Protein AF-A0A6P6Y728-F1 (afdb_monomer_lite)

Secondary structure (DSSP, 8-state):
-------SSSHHHHHHHHHHHHHHHHHHHHHHHHHHHHHHHHHHHHHSS-------EEEEEEEEE-PPTTEEEEEEEE-GGGTTT-TT--SSEEEEEEEE---TT--------------SS---EEEEEE--TT-S-SSEEEEEE-S---S-EEEEEEEEETT---SSS---SS-EEEEEEES----SSPPEEEEEE-TTS-EEEEEEEEEEPTTEESTTS-EE---EEETTEEEEE-TTT--EEEPTTEESTTS-EE-PPTT--TTTEE-SSTT--EEPPP----------------------------

Organism: Dermatophagoides pteronyssinus (NCBI:txid6956)

Radius of gyration: 38.01 Å; chains: 1; bounding box: 79×119×98 Å

Foldseek 3Di:
DDDDDDDPDPPPVVVVVVVVCVVVVVVVVVVVVVVVVVVVVVVCVVVVPCPPLWFKWKKKKFWPDQDDAQKKKKKAKFFQVCVPPDVPDRQQEIEIETHHDDDPPDDDDDPDDDDDDDDDDYGYDYDYFYDDPDDPPGRMDIRMGGFFAPQWIKMKMWMDGNPDPDPDDDDDDQTDMDMDIDNGAFADDDWDKDWDQGPVRTIIIMIIHMHTPPQFAERRRRAGADADDDQQAAFDADRHHRQTHADPQFDDRRSNAGDEAPPADPVQWGDPGGPHTDGDDPPPPPPPPPPPDDDDDDDPPPPPPPPPDD

pLDDT: mean 71.85, std 23.39, range [26.62, 98.19]

Structure (mmCIF, N/CA/C/O backbone):
data_AF-A0A6P6Y728-F1
#
_entry.id   AF-A0A6P6Y728-F1
#
loop_
_atom_site.group_PDB
_atom_site.id
_atom_site.type_symbol
_atom_site.label_atom_id
_atom_site.label_alt_id
_atom_site.label_comp_id
_atom_site.label_asym_id
_atom_site.label_entity_id
_atom_site.label_seq_id
_atom_site.pdbx_PDB_ins_code
_atom_site.Cartn_x
_atom_site.Cartn_y
_atom_site.Cartn_z
_atom_site.occupancy
_atom_site.B_iso_or_equiv
_atom_site.auth_seq_id
_atom_site.auth_comp_id
_atom_site.auth_asym_id
_atom_site.auth_atom_id
_atom_site.pdbx_PDB_model_num
ATOM 1 N N . MET A 1 1 ? -32.496 -102.882 21.004 1.00 33.44 1 MET A N 1
ATOM 2 C CA . MET A 1 1 ? -31.621 -102.224 20.008 1.00 33.44 1 MET A CA 1
ATOM 3 C C . MET A 1 1 ? -32.218 -100.861 19.700 1.00 33.44 1 MET A C 1
ATOM 5 O O . MET A 1 1 ? -33.288 -100.813 19.114 1.00 33.44 1 MET A O 1
ATOM 9 N N . ALA A 1 2 ? -31.593 -99.786 20.176 1.00 28.77 2 ALA A N 1
ATOM 10 C CA . ALA A 1 2 ? -31.966 -98.403 19.869 1.00 28.77 2 ALA A CA 1
ATOM 11 C C . ALA A 1 2 ? -30.862 -97.782 18.988 1.00 28.77 2 ALA A C 1
ATOM 13 O O . ALA A 1 2 ? -29.695 -98.128 19.196 1.00 28.77 2 ALA A O 1
ATOM 14 N N . PRO A 1 3 ? -31.194 -96.929 18.000 1.00 38.19 3 PRO A N 1
ATOM 15 C CA . PRO A 1 3 ? -30.216 -96.361 17.084 1.00 38.19 3 PRO A CA 1
ATOM 16 C C . PRO A 1 3 ? -29.561 -95.075 17.620 1.00 38.19 3 PRO A C 1
ATOM 18 O O . PRO A 1 3 ? -30.072 -94.394 18.503 1.00 38.19 3 PRO A O 1
ATOM 21 N N . ASN A 1 4 ? -28.400 -94.801 17.025 1.00 36.19 4 ASN A N 1
ATOM 22 C CA . ASN A 1 4 ? -27.506 -93.648 17.134 1.00 36.19 4 ASN A CA 1
ATOM 23 C C . ASN A 1 4 ? -28.156 -92.255 17.241 1.00 36.19 4 ASN A C 1
ATOM 25 O O . ASN A 1 4 ? -29.036 -91.928 16.452 1.00 36.19 4 ASN A O 1
ATOM 29 N N . CYS A 1 5 ? -27.521 -91.384 18.038 1.00 30.14 5 CYS A N 1
ATOM 30 C CA . CYS A 1 5 ? -27.403 -89.944 17.775 1.00 30.14 5 CYS A CA 1
ATOM 31 C C . CYS A 1 5 ? -25.995 -89.450 18.175 1.00 30.14 5 CYS A C 1
ATOM 33 O O . CYS A 1 5 ? -25.698 -89.226 19.345 1.00 30.14 5 CYS A O 1
ATOM 35 N N . GLN A 1 6 ? -25.115 -89.296 17.181 1.00 44.69 6 GLN A N 1
ATOM 36 C CA . GLN A 1 6 ? -23.860 -88.537 17.244 1.00 44.69 6 GLN A CA 1
ATOM 37 C C . GLN A 1 6 ? -24.149 -87.127 16.718 1.00 44.69 6 GLN A C 1
ATOM 39 O O . GLN A 1 6 ? -24.172 -86.942 15.505 1.00 44.69 6 GLN A O 1
ATOM 44 N N . LEU A 1 7 ? -24.405 -86.143 17.590 1.00 44.28 7 LEU A N 1
ATOM 45 C CA . LEU A 1 7 ? -24.523 -84.741 17.155 1.00 44.28 7 LEU A CA 1
ATOM 46 C C . LEU A 1 7 ? -24.425 -83.728 18.310 1.00 44.28 7 LEU A C 1
ATOM 48 O O . LEU A 1 7 ? -25.275 -82.862 18.445 1.00 44.28 7 LEU A O 1
ATOM 52 N N . GLU A 1 8 ? -23.399 -83.804 19.170 1.00 43.38 8 GLU A N 1
ATOM 53 C CA . GLU A 1 8 ? -23.302 -82.829 20.279 1.00 43.38 8 GLU A CA 1
ATOM 54 C C . GLU A 1 8 ? -21.886 -82.544 20.811 1.00 43.38 8 GLU A C 1
ATOM 56 O O . GLU A 1 8 ? -21.677 -82.346 22.004 1.00 43.38 8 GLU A O 1
ATOM 61 N N . ARG A 1 9 ? -20.862 -82.512 19.943 1.00 42.31 9 ARG A N 1
ATOM 62 C CA . ARG A 1 9 ? -19.521 -82.014 20.345 1.00 42.31 9 ARG A CA 1
ATOM 63 C C . ARG A 1 9 ? -18.895 -80.966 19.427 1.00 42.31 9 ARG A C 1
ATOM 65 O O . ARG A 1 9 ? -17.930 -80.325 19.828 1.00 42.31 9 ARG A O 1
ATOM 72 N N . THR A 1 10 ? -19.459 -80.706 18.251 1.00 42.12 10 THR A N 1
ATOM 73 C CA . THR A 1 10 ? -18.972 -79.666 17.325 1.00 42.12 10 THR A CA 1
ATOM 74 C C . THR A 1 10 ? -19.532 -78.267 17.616 1.00 42.12 10 THR A C 1
ATOM 76 O O . THR A 1 10 ? -18.866 -77.279 17.316 1.00 42.12 10 THR A O 1
ATOM 79 N N . PHE A 1 11 ? -20.689 -78.148 18.279 1.00 42.50 11 PHE A N 1
ATOM 80 C CA . PHE A 1 11 ? -21.350 -76.853 18.510 1.00 42.50 11 PHE A CA 1
ATOM 81 C C . PHE A 1 11 ? -20.773 -76.021 19.672 1.00 42.50 11 PHE A C 1
ATOM 83 O O . PHE A 1 11 ? -20.806 -74.792 19.615 1.00 42.50 11 PHE A O 1
ATOM 90 N N . LEU A 1 12 ? -20.188 -76.645 20.705 1.00 44.84 12 LEU A N 1
ATOM 91 C CA . LEU A 1 12 ? -19.689 -75.914 21.885 1.00 44.84 12 LEU A CA 1
ATOM 92 C C . LEU A 1 12 ? -18.336 -75.208 21.667 1.00 44.84 12 LEU A C 1
ATOM 94 O O . LEU A 1 12 ? -18.062 -74.196 22.310 1.00 44.84 12 LEU A O 1
ATOM 98 N N . ASN A 1 13 ? -17.489 -75.717 20.766 1.00 43.28 13 ASN A N 1
ATOM 99 C CA . ASN A 1 13 ? -16.219 -75.062 20.424 1.00 43.28 13 ASN A CA 1
ATOM 100 C C . ASN A 1 13 ? -16.407 -73.943 19.392 1.00 43.28 13 ASN A C 1
ATOM 102 O O . ASN A 1 13 ? -15.693 -72.944 19.449 1.00 43.28 13 ASN A O 1
ATOM 106 N N . GLN A 1 14 ? -17.394 -74.059 18.495 1.00 50.38 14 GLN A N 1
ATOM 107 C CA . GLN A 1 14 ? -17.718 -72.992 17.546 1.00 50.38 14 GLN A CA 1
ATOM 108 C C . GLN A 1 14 ? -18.335 -71.769 18.243 1.00 50.38 14 GLN A C 1
ATOM 110 O O . GLN A 1 14 ? -17.950 -70.648 17.923 1.00 50.38 14 GLN A O 1
ATOM 115 N N . SER A 1 15 ? -19.205 -71.945 19.246 1.00 51.88 15 SER A N 1
ATOM 116 C CA . SER A 1 15 ? -19.819 -70.812 19.963 1.00 51.88 15 SER A CA 1
ATOM 117 C C . SER A 1 15 ? -18.808 -69.968 20.756 1.00 51.88 15 SER A C 1
ATOM 119 O O . SER A 1 15 ? -18.871 -68.738 20.708 1.00 51.88 15 SER A O 1
ATOM 121 N N . LYS A 1 16 ? -17.824 -70.603 21.412 1.00 51.00 16 LYS A N 1
ATOM 122 C CA . LYS A 1 16 ? -16.737 -69.908 22.131 1.00 51.00 16 LYS A CA 1
ATOM 123 C C . LYS A 1 16 ? -15.764 -69.188 21.191 1.00 51.00 16 LYS A C 1
ATOM 125 O O . LYS A 1 16 ? -15.336 -68.077 21.505 1.00 51.00 16 LYS A O 1
ATOM 130 N N . LEU A 1 17 ? -15.449 -69.775 20.031 1.00 52.62 17 LEU A N 1
ATOM 131 C CA . LEU A 1 17 ? -14.607 -69.125 19.021 1.00 52.62 17 LEU A CA 1
ATOM 132 C C . LEU A 1 17 ? -15.326 -67.916 18.397 1.00 52.62 17 LEU A C 1
ATOM 134 O O . LEU A 1 17 ? -14.730 -66.851 18.261 1.00 52.62 17 LEU A O 1
ATOM 138 N N . ILE A 1 18 ? -16.623 -68.045 18.091 1.00 53.69 18 ILE A N 1
ATOM 139 C CA . ILE A 1 18 ? -17.444 -66.964 17.525 1.00 53.69 18 ILE A CA 1
ATOM 140 C C . ILE A 1 18 ? -17.593 -65.806 18.522 1.00 53.69 18 ILE A C 1
ATOM 142 O O . ILE A 1 18 ? -17.434 -64.658 18.117 1.00 53.69 18 ILE A O 1
ATOM 146 N N . GLN A 1 19 ? -17.816 -66.072 19.817 1.00 55.19 19 GLN A N 1
ATOM 147 C CA . GLN A 1 19 ? -17.880 -65.021 20.848 1.00 55.19 19 GLN A CA 1
ATOM 148 C C . GLN A 1 19 ? -16.539 -64.295 21.043 1.00 55.19 19 GLN A C 1
ATOM 150 O O . GLN A 1 19 ? -16.528 -63.070 21.162 1.00 55.19 19 GLN A O 1
ATOM 155 N N . SER A 1 20 ? -15.411 -65.015 21.022 1.00 51.81 20 SER A N 1
ATOM 156 C CA . SER A 1 20 ? -14.069 -64.419 21.112 1.00 51.81 20 SER A CA 1
ATOM 157 C C . SER A 1 20 ? -13.743 -63.548 19.892 1.00 51.81 20 SER A C 1
ATOM 159 O O . SER A 1 20 ? -13.297 -62.410 20.052 1.00 51.81 20 SER A O 1
ATOM 161 N N . VAL A 1 21 ? -14.060 -64.024 18.682 1.00 55.59 21 VAL A N 1
ATOM 162 C CA . VAL A 1 21 ? -13.893 -63.259 17.436 1.00 55.59 21 VAL A CA 1
ATOM 163 C C . VAL A 1 21 ? -14.818 -62.040 17.414 1.00 55.59 21 VAL A C 1
ATOM 165 O O . VAL A 1 21 ? -14.363 -60.956 17.066 1.00 55.59 21 VAL A O 1
ATOM 168 N N . HIS A 1 22 ? -16.077 -62.156 17.856 1.00 53.09 22 HIS A N 1
ATOM 169 C CA . HIS A 1 22 ? -16.983 -61.005 17.961 1.00 53.09 22 HIS A CA 1
ATOM 170 C C . HIS A 1 22 ? -16.489 -59.962 18.969 1.00 53.09 22 HIS A C 1
ATOM 172 O O . HIS A 1 22 ? -16.582 -58.767 18.694 1.00 53.09 22 HIS A O 1
ATOM 178 N N . HIS A 1 23 ? -15.929 -60.383 20.108 1.00 51.16 23 HIS A N 1
ATOM 179 C CA . HIS A 1 23 ? -15.397 -59.460 21.113 1.00 51.16 23 HIS A CA 1
ATOM 180 C C . HIS A 1 23 ? -14.129 -58.748 20.615 1.00 51.16 23 HIS A C 1
ATOM 182 O O . HIS A 1 23 ? -14.029 -57.528 20.731 1.00 51.16 23 HIS A O 1
ATOM 188 N N . HIS A 1 24 ? -13.210 -59.469 19.963 1.00 52.84 24 HIS A N 1
ATOM 189 C CA . HIS A 1 24 ? -11.989 -58.892 19.389 1.00 52.84 24 HIS A CA 1
ATOM 190 C C . HIS A 1 24 ? -12.283 -57.975 18.186 1.00 52.84 24 HIS A C 1
ATOM 192 O O . HIS A 1 24 ? -11.648 -56.931 18.029 1.00 52.84 24 HIS A O 1
ATOM 198 N N . HIS A 1 25 ? -13.287 -58.318 17.370 1.00 54.94 25 HIS A N 1
ATOM 199 C CA . HIS A 1 25 ? -13.731 -57.512 16.230 1.00 54.94 25 HIS A CA 1
ATOM 200 C C . HIS A 1 25 ? -14.488 -56.249 16.678 1.00 54.94 25 HIS A C 1
ATOM 202 O O . HIS A 1 25 ? -14.310 -55.196 16.068 1.00 54.94 25 HIS A O 1
ATOM 208 N N . ASN A 1 26 ? -15.275 -56.308 17.764 1.00 54.22 26 ASN A N 1
ATOM 209 C CA . ASN A 1 26 ? -15.901 -55.119 18.363 1.00 54.22 26 ASN A CA 1
ATOM 210 C C . ASN A 1 26 ? -14.875 -54.196 19.028 1.00 54.22 26 ASN A C 1
ATOM 212 O O . ASN A 1 26 ? -14.965 -52.983 18.854 1.00 54.22 26 ASN A O 1
ATOM 216 N N . GLN A 1 27 ? -13.881 -54.754 19.725 1.00 53.09 27 GLN A N 1
ATOM 217 C CA . GLN A 1 27 ? -12.777 -53.984 20.303 1.00 53.09 27 GLN A CA 1
ATOM 218 C C . GLN A 1 27 ? -11.994 -53.257 19.195 1.00 53.09 27 GLN A C 1
ATOM 220 O O . GLN A 1 27 ? -11.901 -52.033 19.226 1.00 53.09 27 GLN A O 1
ATOM 225 N N . HIS A 1 28 ? -11.536 -53.951 18.143 1.00 55.94 28 HIS A N 1
ATOM 226 C CA . HIS A 1 28 ? -10.832 -53.318 17.011 1.00 55.94 28 HIS A CA 1
ATOM 227 C C . HIS A 1 28 ? -11.660 -52.235 16.299 1.00 55.94 28 HIS A C 1
ATOM 229 O O . HIS A 1 28 ? -11.114 -51.202 15.905 1.00 55.94 28 HIS A O 1
ATOM 235 N N . ARG A 1 29 ? -12.978 -52.442 16.154 1.00 57.81 29 ARG A N 1
ATOM 236 C CA . ARG A 1 29 ? -13.886 -51.424 15.605 1.00 57.81 29 ARG A CA 1
ATOM 237 C C . ARG A 1 29 ? -13.925 -50.187 16.498 1.00 57.81 29 ARG A C 1
ATOM 239 O O . ARG A 1 29 ? -13.809 -49.084 15.981 1.00 57.81 29 ARG A O 1
ATOM 246 N N . GLN A 1 30 ? -14.044 -50.355 17.815 1.00 61.06 30 GLN A N 1
ATOM 247 C CA . GLN A 1 30 ? -14.079 -49.241 18.767 1.00 61.06 30 GLN A CA 1
ATOM 248 C C . GLN A 1 30 ? -12.774 -48.434 18.782 1.00 61.06 30 GLN A C 1
ATOM 250 O O . GLN A 1 30 ? -12.831 -47.207 18.707 1.00 61.06 30 GLN A O 1
ATOM 255 N N . TRP A 1 31 ? -11.609 -49.091 18.777 1.00 57.41 31 TRP A N 1
ATOM 256 C CA . TRP A 1 31 ? -10.313 -48.402 18.674 1.00 57.41 31 TRP A CA 1
ATOM 257 C C . TRP A 1 31 ? -10.165 -47.654 17.342 1.00 57.41 31 TRP A C 1
ATOM 259 O O 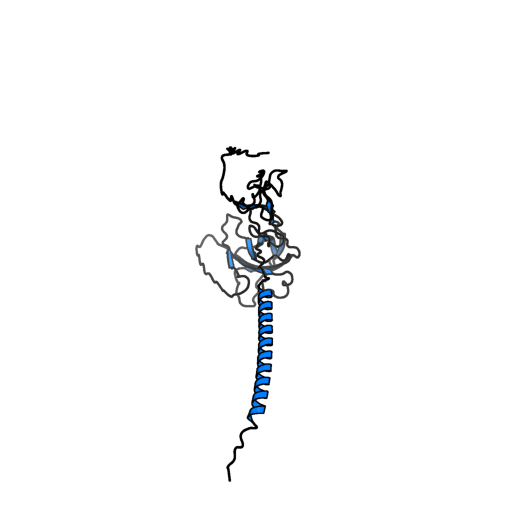. TRP A 1 31 ? -9.719 -46.510 17.328 1.00 57.41 31 TRP A O 1
ATOM 269 N N . SER A 1 32 ? -10.628 -48.243 16.234 1.00 71.38 32 SER A N 1
ATOM 270 C CA . SER A 1 32 ? -10.636 -47.585 14.921 1.00 71.38 32 SER A CA 1
ATOM 271 C C . SER A 1 32 ? -11.553 -46.356 14.881 1.00 71.38 32 SER A C 1
ATOM 273 O O . SER A 1 32 ? -11.144 -45.316 14.366 1.00 71.38 32 SER A O 1
ATOM 275 N N . PHE A 1 33 ? -12.750 -46.422 15.475 1.00 76.44 33 PHE A N 1
ATOM 276 C CA . PHE A 1 33 ? -13.655 -45.272 15.570 1.00 76.44 33 PHE A CA 1
ATOM 277 C C . PHE A 1 33 ? -13.062 -44.138 16.412 1.00 76.44 33 PHE A C 1
ATOM 279 O O . PHE A 1 33 ? -13.143 -42.982 16.003 1.00 76.44 33 PHE A O 1
ATOM 286 N N . LEU A 1 34 ? -12.420 -44.447 17.542 1.00 79.62 34 LEU A N 1
ATOM 287 C CA . LEU A 1 34 ? -11.762 -43.438 18.378 1.00 79.62 34 LEU A CA 1
ATOM 288 C C . LEU A 1 34 ? -10.563 -42.794 17.670 1.00 79.62 34 LEU A C 1
ATOM 290 O O . LEU A 1 34 ? -10.389 -41.580 17.758 1.00 79.62 34 LEU A O 1
ATOM 294 N N . SER A 1 35 ? -9.778 -43.563 16.907 1.00 81.38 35 SER A N 1
ATOM 295 C CA . SER A 1 35 ? -8.696 -43.014 16.080 1.00 81.38 35 SER A CA 1
ATOM 296 C C . SER A 1 35 ? -9.217 -42.122 14.953 1.00 81.38 35 SER A C 1
ATOM 298 O O . SER A 1 35 ? -8.651 -41.059 14.717 1.00 81.38 35 SER A O 1
ATOM 300 N N . ILE A 1 36 ? -10.314 -42.501 14.290 1.00 86.06 36 ILE A N 1
ATOM 301 C CA . ILE A 1 36 ? -10.947 -41.674 13.251 1.00 86.06 36 ILE A CA 1
ATOM 302 C C . ILE A 1 36 ? -11.506 -40.386 13.862 1.00 86.06 36 ILE A C 1
ATOM 304 O O . ILE A 1 36 ? -11.291 -39.317 13.305 1.00 86.06 36 ILE A O 1
ATOM 308 N N . ILE A 1 37 ? -12.158 -40.458 15.025 1.00 86.44 37 ILE A N 1
ATOM 309 C CA . ILE A 1 37 ? -12.666 -39.277 15.737 1.00 86.44 37 ILE A CA 1
ATOM 310 C C . ILE A 1 37 ? -11.512 -38.364 16.165 1.00 86.44 37 ILE A C 1
ATOM 312 O O . ILE A 1 37 ? -11.610 -37.158 15.977 1.00 86.44 37 ILE A O 1
ATOM 316 N N . MET A 1 38 ? -10.397 -38.910 16.659 1.00 84.56 38 MET A N 1
ATOM 317 C CA . MET A 1 38 ? -9.207 -38.116 16.987 1.00 84.56 38 MET A CA 1
ATOM 318 C C . MET A 1 38 ? -8.585 -37.468 15.749 1.00 84.56 38 MET A C 1
ATOM 320 O O . MET A 1 38 ? -8.237 -36.296 15.807 1.00 84.56 38 MET A O 1
ATOM 324 N N . ILE A 1 39 ? -8.495 -38.173 14.617 1.00 84.94 39 ILE A N 1
ATOM 325 C CA . ILE A 1 39 ? -8.023 -37.588 13.351 1.00 84.94 39 ILE A CA 1
ATOM 326 C C . ILE A 1 39 ? -8.984 -36.493 12.885 1.00 84.94 39 ILE A C 1
ATOM 328 O O . ILE A 1 39 ? -8.527 -35.421 12.508 1.00 84.94 39 ILE A O 1
ATOM 332 N N . ILE A 1 40 ? -10.298 -36.712 12.971 1.00 83.19 40 ILE A N 1
ATOM 333 C CA . ILE A 1 40 ? -11.309 -35.712 12.616 1.00 83.19 40 ILE A CA 1
ATOM 334 C C . ILE A 1 40 ? -11.179 -34.487 13.524 1.00 83.19 40 ILE A C 1
ATOM 336 O O . ILE A 1 40 ? -11.093 -33.378 13.012 1.00 83.19 40 ILE A O 1
ATOM 340 N N . ILE A 1 41 ? -11.062 -34.658 14.842 1.00 82.12 41 ILE A N 1
ATOM 341 C CA . ILE A 1 41 ? -10.852 -33.555 15.790 1.00 82.12 41 ILE A CA 1
ATOM 342 C C . ILE A 1 41 ? -9.543 -32.827 15.482 1.00 82.12 41 ILE A C 1
ATOM 344 O O . ILE A 1 41 ? -9.557 -31.606 15.391 1.00 82.12 41 ILE A O 1
ATOM 348 N N . ILE A 1 42 ? -8.443 -33.543 15.233 1.00 79.19 42 ILE A N 1
ATOM 349 C CA . ILE A 1 42 ? -7.160 -32.939 14.852 1.00 79.19 42 ILE A CA 1
ATOM 350 C C . ILE A 1 42 ? -7.323 -32.142 13.554 1.00 79.19 42 ILE A C 1
ATOM 352 O O . ILE A 1 42 ? -6.955 -30.974 13.531 1.00 79.19 42 ILE A O 1
ATOM 356 N N . THR A 1 43 ? -7.957 -32.698 12.516 1.00 76.44 43 THR A N 1
ATOM 357 C CA . THR A 1 43 ? -8.207 -31.988 11.248 1.00 76.44 43 THR A CA 1
ATOM 358 C C . THR A 1 43 ? -9.147 -30.795 11.405 1.00 76.44 43 THR A C 1
ATOM 360 O O . THR A 1 43 ? -8.936 -29.767 10.769 1.00 76.44 43 THR A O 1
ATOM 363 N N . ILE A 1 44 ? -10.152 -30.876 12.280 1.00 74.06 44 ILE A N 1
ATOM 364 C CA . ILE A 1 44 ? -11.054 -29.763 12.590 1.00 74.06 44 ILE A CA 1
ATOM 365 C C . ILE A 1 44 ? -10.286 -28.680 13.353 1.00 74.06 44 ILE A C 1
ATOM 367 O O . ILE A 1 44 ? -10.396 -27.508 13.011 1.00 74.06 44 ILE A O 1
ATOM 371 N N . THR A 1 45 ? -9.446 -29.037 14.329 1.00 65.81 45 THR A N 1
ATOM 372 C CA . THR A 1 45 ? -8.616 -28.070 15.071 1.00 65.81 45 THR A CA 1
ATOM 373 C C . THR A 1 45 ? -7.507 -27.449 14.218 1.00 65.81 45 THR A C 1
ATOM 375 O O . THR A 1 45 ? -7.207 -26.276 14.397 1.00 65.81 45 THR A O 1
ATOM 378 N N . THR A 1 46 ? -6.936 -28.167 13.243 1.00 62.00 46 THR A N 1
ATOM 379 C CA . THR A 1 46 ? -5.947 -27.591 12.314 1.00 62.00 46 THR A CA 1
ATOM 380 C C . THR A 1 46 ? -6.591 -26.732 11.226 1.00 62.00 46 THR A C 1
ATOM 382 O O . THR A 1 46 ? -5.965 -25.782 10.765 1.00 62.00 46 THR A O 1
ATOM 385 N N . THR A 1 47 ? -7.842 -27.004 10.837 1.00 60.06 47 THR A N 1
ATOM 386 C CA . THR A 1 47 ? -8.585 -26.170 9.869 1.00 60.06 47 THR A CA 1
ATOM 387 C C . THR A 1 47 ? -9.264 -24.952 10.502 1.00 60.06 47 THR A C 1
ATOM 389 O O . THR A 1 47 ? -9.490 -23.964 9.810 1.00 60.06 47 THR A O 1
ATOM 392 N N . SER A 1 48 ? -9.547 -24.972 11.809 1.00 55.97 48 SER A N 1
ATOM 393 C CA . SER A 1 48 ? -10.241 -23.883 12.525 1.00 55.97 48 SER A CA 1
ATOM 394 C C . SER A 1 48 ? -9.332 -22.795 13.115 1.00 55.97 48 SER A C 1
ATOM 396 O O . SER A 1 48 ? -9.842 -21.845 13.704 1.00 55.97 48 SER A O 1
ATOM 398 N N . VAL A 1 49 ? -8.007 -22.870 12.928 1.00 55.00 49 VAL A N 1
ATOM 399 C CA . VAL A 1 49 ? -7.046 -21.867 13.445 1.00 55.00 49 VAL A CA 1
ATOM 400 C C . VAL A 1 49 ? -6.218 -21.235 12.321 1.00 55.00 49 VAL A C 1
ATOM 402 O O . VAL A 1 49 ? -5.029 -20.967 12.458 1.00 55.00 49 VAL A O 1
ATOM 405 N N . ILE A 1 50 ? -6.847 -20.958 11.181 1.00 56.28 50 ILE A N 1
ATOM 406 C CA . ILE A 1 50 ? -6.274 -20.053 10.181 1.00 56.28 50 ILE A CA 1
ATOM 407 C C . ILE A 1 50 ? -7.322 -18.986 9.888 1.00 56.28 50 ILE A C 1
ATOM 409 O O . ILE A 1 50 ? -8.006 -19.028 8.870 1.00 56.28 50 ILE A O 1
ATOM 413 N N . ASN A 1 51 ? -7.481 -18.026 10.805 1.00 56.25 51 ASN A N 1
ATOM 414 C CA . ASN A 1 51 ? -8.121 -16.770 10.428 1.00 56.25 51 ASN A CA 1
ATOM 415 C C . ASN A 1 51 ? -7.272 -16.182 9.292 1.00 56.25 51 ASN A C 1
ATOM 417 O O . ASN A 1 51 ? -6.081 -15.938 9.516 1.00 56.25 51 ASN A O 1
ATOM 421 N N . PRO A 1 52 ? -7.818 -16.001 8.077 1.00 63.91 52 PRO A N 1
ATOM 422 C CA . PRO A 1 52 ? -7.058 -15.406 6.993 1.00 63.91 52 PRO A CA 1
ATOM 423 C C . PRO A 1 52 ? -6.637 -14.007 7.440 1.00 63.91 52 PRO A C 1
ATOM 425 O O . PRO A 1 52 ? -7.473 -13.157 7.740 1.00 63.91 52 PRO A O 1
ATOM 428 N N . VAL A 1 53 ? -5.329 -13.773 7.541 1.00 68.25 53 VAL A N 1
ATOM 429 C CA . VAL A 1 53 ? -4.820 -12.424 7.778 1.00 68.25 53 VAL A CA 1
ATOM 430 C C . VAL A 1 53 ? -5.092 -11.636 6.504 1.00 68.25 53 VAL A C 1
ATOM 432 O O . VAL A 1 53 ? -4.469 -11.873 5.471 1.00 68.25 53 VAL A O 1
ATOM 435 N N . HIS A 1 54 ? -6.067 -10.735 6.570 1.00 87.88 54 HIS A N 1
ATOM 436 C CA . HIS A 1 54 ? -6.395 -9.841 5.472 1.00 87.88 54 HIS A CA 1
ATOM 437 C C . HIS A 1 54 ? -5.385 -8.693 5.455 1.00 87.88 54 HIS A C 1
ATOM 439 O O . HIS A 1 54 ? -5.339 -7.893 6.383 1.00 87.88 54 HIS A O 1
ATOM 445 N N . ALA A 1 55 ? -4.596 -8.609 4.392 1.00 94.38 55 ALA A N 1
ATOM 446 C CA . ALA A 1 55 ? -3.677 -7.510 4.120 1.00 94.38 55 ALA A CA 1
ATOM 447 C C . ALA A 1 55 ? -3.874 -7.059 2.673 1.00 94.38 55 ALA A C 1
ATOM 449 O O . ALA A 1 55 ? -4.254 -7.878 1.833 1.00 94.38 55 ALA A O 1
ATOM 450 N N . SER A 1 56 ? -3.650 -5.779 2.384 1.00 94.81 56 SER A N 1
ATOM 451 C CA . SER A 1 56 ? -3.880 -5.242 1.040 1.00 94.81 56 SER A CA 1
ATOM 452 C C . SER A 1 56 ? -2.990 -4.042 0.746 1.00 94.81 56 SER A C 1
ATOM 454 O O . SER A 1 56 ? -2.824 -3.143 1.576 1.00 94.81 56 SER A O 1
ATOM 456 N N . GLY A 1 57 ? -2.429 -4.015 -0.456 1.00 95.12 57 GLY A N 1
ATOM 457 C CA . GLY A 1 57 ? -1.611 -2.914 -0.936 1.00 95.12 57 GLY A CA 1
ATOM 458 C C . GLY A 1 57 ? -1.135 -3.130 -2.359 1.00 95.12 57 GLY A C 1
ATOM 459 O O . GLY A 1 57 ? -1.581 -4.032 -3.071 1.00 95.12 57 GLY A O 1
ATOM 460 N N . TYR A 1 58 ? -0.219 -2.278 -2.800 1.00 94.50 58 TYR A N 1
ATOM 461 C CA . TYR A 1 58 ? 0.314 -2.345 -4.150 1.00 94.50 58 TYR A CA 1
ATOM 462 C C . TYR A 1 58 ? 1.780 -1.928 -4.214 1.00 94.50 58 TYR A C 1
ATOM 464 O O . TYR A 1 58 ? 2.245 -1.013 -3.535 1.00 94.50 58 TYR A O 1
ATOM 472 N N . PHE A 1 59 ? 2.510 -2.601 -5.097 1.00 95.38 59 PHE A N 1
ATOM 473 C CA . PHE A 1 59 ? 3.787 -2.123 -5.599 1.00 95.38 59 PHE A CA 1
ATOM 474 C C . PHE A 1 59 ? 3.524 -1.131 -6.733 1.00 95.38 59 PHE A C 1
ATOM 476 O O . PHE A 1 59 ? 2.781 -1.430 -7.674 1.00 95.38 59 PHE A O 1
ATOM 483 N N . GLU A 1 60 ? 4.137 0.043 -6.649 1.00 93.94 60 GLU A N 1
ATOM 484 C CA . GLU A 1 60 ? 4.008 1.117 -7.625 1.00 93.94 60 GLU A CA 1
ATOM 485 C C . GLU A 1 60 ? 5.374 1.434 -8.230 1.00 93.94 60 GLU A C 1
ATOM 487 O O . GLU A 1 60 ? 6.323 1.734 -7.511 1.00 93.94 60 GLU A O 1
ATOM 492 N N . LEU A 1 61 ? 5.461 1.396 -9.557 1.00 93.69 61 LEU A N 1
ATOM 493 C CA . LEU A 1 61 ? 6.651 1.711 -10.338 1.00 93.69 61 LEU A CA 1
ATOM 494 C C . LEU A 1 61 ? 6.307 2.769 -11.379 1.00 93.69 61 LEU A C 1
ATOM 496 O O . LEU A 1 61 ? 5.301 2.671 -12.082 1.00 93.69 61 LEU A O 1
ATOM 500 N N . GLN A 1 62 ? 7.178 3.757 -11.516 1.00 90.56 62 GLN A N 1
ATOM 501 C CA . GLN A 1 62 ? 7.068 4.789 -12.527 1.00 90.56 62 GLN A CA 1
ATOM 502 C C . GLN A 1 62 ? 8.410 5.012 -13.211 1.00 90.56 62 GLN A C 1
ATOM 504 O O . GLN A 1 62 ? 9.437 5.191 -12.555 1.00 90.56 62 GLN A O 1
ATOM 509 N N . PHE A 1 63 ? 8.373 5.064 -14.538 1.00 88.31 63 PHE A N 1
ATOM 510 C CA . PHE A 1 63 ? 9.496 5.535 -15.337 1.00 88.31 63 PHE A CA 1
ATOM 511 C C . PHE A 1 63 ? 9.511 7.061 -15.321 1.00 88.31 63 PHE A C 1
ATOM 513 O O . PHE A 1 63 ? 8.487 7.700 -15.573 1.00 88.31 63 PHE A O 1
ATOM 520 N N . ILE A 1 64 ? 10.663 7.623 -14.974 1.00 88.00 64 ILE A N 1
ATOM 521 C CA . ILE A 1 64 ? 10.910 9.065 -14.959 1.00 88.00 64 ILE A CA 1
ATOM 522 C C . ILE A 1 64 ? 11.403 9.491 -16.341 1.00 88.00 64 ILE A C 1
ATOM 524 O O . ILE A 1 64 ? 10.902 10.462 -16.897 1.00 88.00 64 ILE A O 1
ATOM 528 N N . GLU A 1 65 ? 12.345 8.732 -16.907 1.00 84.69 65 GLU A N 1
ATOM 529 C CA . GLU A 1 65 ? 12.960 9.012 -18.207 1.00 84.69 65 GLU A CA 1
ATOM 530 C C . GLU A 1 65 ? 13.516 7.732 -18.860 1.00 84.69 65 GLU A C 1
ATOM 532 O O . GLU A 1 65 ? 13.589 6.674 -18.229 1.00 84.69 65 GLU A O 1
ATOM 537 N N . GLY A 1 66 ? 13.921 7.835 -20.129 1.00 82.25 66 GLY A N 1
ATOM 538 C CA . GLY A 1 66 ? 14.648 6.780 -20.850 1.00 82.25 66 GLY A CA 1
ATOM 539 C C . GLY A 1 66 ? 13.786 5.779 -21.625 1.00 82.25 66 GLY A C 1
ATOM 540 O O . GLY A 1 66 ? 14.322 4.939 -22.351 1.00 82.25 66 GLY A O 1
ATOM 541 N N . ILE A 1 67 ? 12.459 5.877 -21.531 1.00 81.00 67 ILE A N 1
ATOM 542 C CA . ILE A 1 67 ? 11.526 5.023 -22.276 1.00 81.00 67 ILE A CA 1
ATOM 543 C C . ILE A 1 67 ? 11.151 5.658 -23.619 1.00 81.00 67 ILE A C 1
ATOM 545 O O . ILE A 1 67 ? 10.836 6.844 -23.684 1.00 81.00 67 ILE A O 1
ATOM 549 N N . ARG A 1 68 ? 11.197 4.855 -24.689 1.00 76.06 68 ARG A N 1
ATOM 550 C CA . ARG A 1 68 ? 10.815 5.253 -26.050 1.00 76.06 68 ARG A CA 1
ATOM 551 C C . ARG A 1 68 ? 9.334 4.954 -26.305 1.00 76.06 68 ARG A C 1
ATOM 553 O O . ARG A 1 68 ? 8.698 4.180 -25.589 1.00 76.06 68 ARG A O 1
ATOM 560 N N . ASN A 1 69 ? 8.800 5.559 -27.362 1.00 71.31 69 ASN A N 1
ATOM 561 C CA . ASN A 1 69 ? 7.517 5.141 -27.917 1.00 71.31 69 ASN A CA 1
ATOM 562 C C . ASN A 1 69 ? 7.676 3.763 -28.579 1.00 71.31 69 ASN A C 1
ATOM 564 O O . ASN A 1 69 ? 8.762 3.437 -29.054 1.00 71.31 69 ASN A O 1
ATOM 568 N N . SER A 1 70 ? 6.603 2.975 -28.640 1.00 74.12 70 SER A N 1
ATOM 569 C CA . SER A 1 70 ? 6.636 1.607 -29.184 1.00 74.12 70 SER A CA 1
ATOM 570 C C . SER A 1 70 ? 7.544 0.648 -28.396 1.00 74.12 70 SER A C 1
ATOM 572 O O . SER A 1 70 ? 8.090 -0.296 -28.960 1.00 74.12 70 SER A O 1
ATOM 574 N N . THR A 1 71 ? 7.680 0.858 -27.083 1.00 77.06 71 THR A N 1
ATOM 575 C CA . THR A 1 71 ? 8.366 -0.068 -26.169 1.00 77.06 71 THR A CA 1
ATOM 576 C C . THR A 1 71 ? 7.341 -0.854 -25.347 1.00 77.06 71 THR A C 1
ATOM 578 O O . THR A 1 71 ? 6.432 -0.290 -24.730 1.00 77.06 71 THR A O 1
ATOM 581 N N . THR A 1 72 ? 7.508 -2.172 -25.310 1.00 81.94 72 THR A N 1
ATOM 582 C CA . THR A 1 72 ? 6.832 -3.084 -24.389 1.00 81.94 72 THR A CA 1
ATOM 583 C C . THR A 1 72 ? 7.676 -3.262 -23.134 1.00 81.94 72 THR A C 1
ATOM 585 O O . THR A 1 72 ? 8.845 -3.638 -23.185 1.00 81.94 72 THR A O 1
ATOM 588 N N . ILE A 1 73 ? 7.060 -2.983 -21.992 1.00 85.12 73 ILE A N 1
ATOM 589 C CA . ILE A 1 73 ? 7.656 -3.058 -20.666 1.00 85.12 73 ILE A CA 1
ATOM 590 C C . ILE A 1 73 ? 7.016 -4.232 -19.944 1.00 85.12 73 ILE A C 1
ATOM 592 O O . ILE A 1 73 ? 5.806 -4.235 -19.723 1.00 85.12 73 ILE A O 1
ATOM 596 N N . HIS A 1 74 ? 7.820 -5.194 -19.517 1.00 87.38 74 HIS A N 1
ATOM 59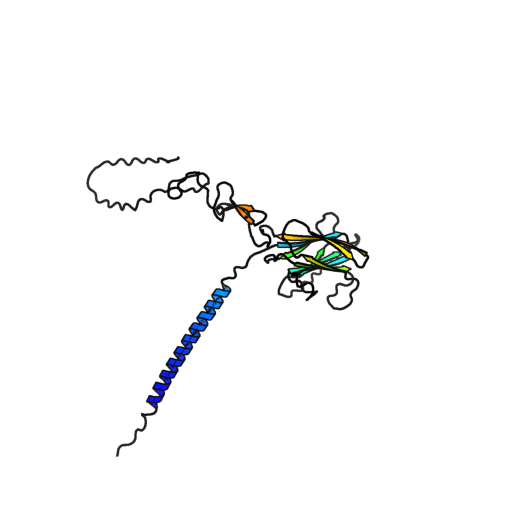7 C CA . HIS A 1 74 ? 7.372 -6.282 -18.664 1.00 87.38 74 HIS A CA 1
ATOM 598 C C . HIS A 1 74 ? 8.030 -6.180 -17.289 1.00 87.38 74 HIS A C 1
ATOM 600 O O . HIS A 1 74 ? 9.255 -6.134 -17.165 1.00 87.38 74 HIS A O 1
ATOM 606 N N . VAL A 1 75 ? 7.199 -6.126 -16.249 1.00 90.06 75 VAL A N 1
ATOM 607 C CA . VAL A 1 75 ? 7.627 -6.027 -14.854 1.00 90.06 75 VAL A CA 1
ATOM 608 C C . VAL A 1 75 ? 7.186 -7.276 -14.118 1.00 90.06 75 VAL A C 1
ATOM 610 O O . VAL A 1 75 ? 6.000 -7.603 -14.094 1.00 90.06 75 VAL A O 1
ATOM 613 N N . CYS A 1 76 ? 8.142 -7.944 -13.487 1.00 89.56 76 CYS A N 1
ATOM 614 C CA . CYS A 1 76 ? 7.933 -9.187 -12.758 1.00 89.56 76 CYS A CA 1
ATOM 615 C C . CYS A 1 76 ? 8.408 -9.010 -11.314 1.00 89.56 76 CYS A C 1
ATOM 617 O O . CYS A 1 76 ? 9.602 -8.804 -11.089 1.00 89.56 76 CYS A O 1
ATOM 619 N N . LEU A 1 77 ? 7.479 -9.064 -10.357 1.00 91.44 77 LEU A N 1
ATOM 620 C CA . LEU A 1 77 ? 7.723 -8.872 -8.926 1.00 91.44 77 LEU A CA 1
ATOM 621 C C . LEU A 1 77 ? 7.867 -10.229 -8.222 1.00 91.44 77 LEU A C 1
ATOM 623 O O . LEU A 1 77 ? 7.094 -11.165 -8.466 1.00 91.44 77 LEU A O 1
ATOM 627 N N . LYS A 1 78 ? 8.877 -10.345 -7.359 1.00 88.19 78 LYS A N 1
ATOM 628 C CA . LYS A 1 78 ? 9.310 -11.604 -6.750 1.00 88.19 78 LYS A CA 1
ATOM 629 C C . LYS A 1 78 ? 9.767 -11.423 -5.305 1.00 88.19 78 LYS A C 1
ATOM 631 O O . LYS A 1 78 ? 10.101 -10.329 -4.859 1.00 88.19 78 LYS A O 1
ATOM 636 N N . GLU A 1 79 ? 9.864 -12.545 -4.608 1.00 87.25 79 GLU A N 1
ATOM 637 C CA . GLU A 1 79 ? 10.611 -12.662 -3.358 1.00 87.25 79 GLU A CA 1
ATOM 638 C C . GLU A 1 79 ? 12.103 -12.375 -3.584 1.00 87.25 79 GLU A C 1
ATOM 640 O O . GLU A 1 79 ? 12.645 -12.625 -4.667 1.00 87.25 79 GLU A O 1
ATOM 645 N N . PHE A 1 80 ? 12.774 -11.864 -2.551 1.00 81.56 80 PHE A N 1
ATOM 646 C CA . PHE A 1 80 ? 14.181 -11.456 -2.600 1.00 81.56 80 PHE A CA 1
ATOM 647 C C . PHE A 1 80 ? 15.115 -12.579 -3.099 1.00 81.56 80 PHE A C 1
ATOM 649 O O . PHE A 1 80 ? 15.880 -12.378 -4.034 1.00 81.56 80 PHE A O 1
ATOM 656 N N . TRP A 1 81 ? 14.970 -13.801 -2.573 1.00 65.88 81 TRP A N 1
ATOM 657 C CA . TRP A 1 81 ? 15.852 -14.943 -2.874 1.00 65.88 81 TRP A CA 1
ATOM 658 C C . TRP A 1 81 ? 15.604 -15.628 -4.232 1.00 65.88 81 TRP A C 1
ATOM 660 O O . TRP A 1 81 ? 16.328 -16.551 -4.598 1.00 65.88 81 TRP A O 1
ATOM 670 N N . ASN A 1 82 ? 14.584 -15.211 -4.992 1.00 57.00 82 ASN A N 1
ATOM 671 C CA . ASN A 1 82 ? 14.159 -15.900 -6.218 1.00 57.00 82 ASN A CA 1
ATOM 672 C C . ASN A 1 82 ? 14.565 -15.169 -7.516 1.00 57.00 82 ASN A C 1
ATOM 674 O O . ASN A 1 82 ? 14.084 -15.503 -8.605 1.00 57.00 82 ASN A O 1
ATOM 678 N N . SER A 1 83 ? 15.451 -14.171 -7.435 1.00 54.38 83 SER A N 1
ATOM 679 C CA . SER A 1 83 ? 15.953 -13.449 -8.615 1.00 54.38 83 SER A CA 1
ATOM 680 C C . SER A 1 83 ? 16.837 -14.331 -9.521 1.00 54.38 83 SER A C 1
ATOM 682 O O . SER A 1 83 ? 16.880 -14.099 -10.731 1.00 54.38 83 SER A O 1
ATOM 684 N N . GLN A 1 84 ? 17.447 -15.391 -8.968 1.00 54.94 84 GLN A N 1
ATOM 685 C CA . GLN A 1 84 ? 18.463 -16.231 -9.629 1.00 54.94 84 GLN A CA 1
ATOM 686 C C . GLN A 1 84 ? 17.961 -17.614 -10.114 1.00 54.94 84 GLN A C 1
ATOM 688 O O . GLN A 1 84 ? 18.574 -18.196 -11.003 1.00 54.94 84 GLN A O 1
ATOM 693 N N . ILE A 1 85 ? 16.861 -18.159 -9.565 1.00 56.94 85 ILE A N 1
ATOM 694 C CA . ILE A 1 85 ? 16.518 -19.597 -9.710 1.00 56.94 85 ILE A CA 1
ATOM 695 C C . ILE A 1 85 ? 15.416 -19.857 -10.760 1.00 56.94 85 ILE A C 1
ATOM 697 O O . ILE A 1 85 ? 15.379 -20.923 -11.368 1.00 56.94 85 ILE A O 1
ATOM 701 N N . ASN A 1 86 ? 14.539 -18.884 -11.043 1.00 60.53 86 ASN A N 1
ATOM 702 C CA . ASN A 1 86 ? 13.557 -18.969 -12.135 1.00 60.53 86 ASN A CA 1
ATOM 703 C C . ASN A 1 86 ? 13.246 -17.586 -12.724 1.00 60.53 86 ASN A C 1
ATOM 705 O O . ASN A 1 86 ? 12.426 -16.816 -12.211 1.00 60.53 86 ASN A O 1
ATOM 709 N N . LEU A 1 87 ? 13.886 -17.267 -13.851 1.00 60.34 87 LEU A N 1
ATOM 710 C CA . LEU A 1 87 ? 13.862 -15.929 -14.449 1.00 60.34 87 LEU A CA 1
ATOM 711 C C . LEU A 1 87 ? 12.460 -15.457 -14.879 1.00 60.34 87 LEU A C 1
ATOM 713 O O . LEU A 1 87 ? 12.235 -14.248 -14.832 1.00 60.34 87 LEU A O 1
ATOM 717 N N . ASN A 1 88 ? 11.531 -16.371 -15.185 1.00 66.06 88 ASN A N 1
ATOM 718 C CA . ASN A 1 88 ? 10.196 -16.061 -15.727 1.00 66.06 88 ASN A CA 1
ATOM 719 C C . ASN A 1 88 ? 9.044 -16.209 -14.716 1.00 66.06 88 ASN A C 1
ATOM 721 O O . ASN A 1 88 ? 7.898 -15.938 -15.056 1.00 66.06 88 ASN A O 1
ATOM 725 N N . ARG A 1 89 ? 9.312 -16.656 -13.481 1.00 79.06 89 ARG A N 1
ATOM 726 C CA . ARG A 1 89 ? 8.264 -16.847 -12.465 1.00 79.06 89 ARG A CA 1
ATOM 727 C C . ARG A 1 89 ? 8.171 -15.631 -11.549 1.00 79.06 89 ARG A C 1
ATOM 729 O O . ARG A 1 89 ? 9.144 -15.313 -10.870 1.00 79.06 89 ARG A O 1
ATOM 736 N N . CYS A 1 90 ? 7.003 -15.000 -11.495 1.00 84.69 90 CYS A N 1
ATOM 737 C CA . CYS A 1 90 ? 6.741 -13.813 -10.679 1.00 84.69 90 CYS A CA 1
ATOM 738 C C . CYS A 1 90 ? 5.907 -14.195 -9.452 1.00 84.69 90 CYS A C 1
ATOM 740 O O . CYS A 1 90 ? 4.712 -14.444 -9.585 1.00 84.69 90 CYS A O 1
ATOM 742 N N . THR A 1 91 ? 6.523 -14.305 -8.270 1.00 86.75 91 THR A N 1
ATOM 743 C CA . THR A 1 91 ? 5.836 -14.820 -7.066 1.00 86.75 91 THR A CA 1
ATOM 744 C C . THR A 1 91 ? 4.850 -13.823 -6.460 1.00 86.75 91 THR A C 1
ATOM 746 O O . THR A 1 91 ? 3.839 -14.241 -5.907 1.00 86.75 91 THR A O 1
ATOM 749 N N . PHE A 1 92 ? 5.091 -12.520 -6.618 1.00 88.00 92 PHE A N 1
ATOM 750 C CA . PHE A 1 92 ? 4.200 -11.462 -6.124 1.00 88.00 92 PHE A CA 1
ATOM 751 C C . PHE A 1 92 ? 3.323 -10.843 -7.215 1.00 88.00 92 PHE A C 1
ATOM 753 O O . PHE A 1 92 ? 2.472 -10.010 -6.922 1.00 88.00 92 PHE A O 1
ATOM 760 N N . GLY A 1 93 ? 3.492 -11.269 -8.468 1.00 87.62 93 GLY A N 1
ATOM 761 C CA . GLY A 1 93 ? 2.701 -10.814 -9.607 1.00 87.62 93 GLY A CA 1
ATOM 762 C C . GLY A 1 93 ? 3.533 -10.122 -10.682 1.00 87.62 93 GLY A C 1
ATOM 763 O O . GLY A 1 93 ? 4.734 -9.898 -10.541 1.00 87.62 93 GLY A O 1
ATOM 764 N N . GLN A 1 94 ? 2.883 -9.812 -11.797 1.00 88.50 94 GLN A N 1
ATOM 765 C CA . GLN A 1 94 ? 3.526 -9.237 -12.974 1.00 88.50 94 GLN A CA 1
ATOM 766 C C . GLN A 1 94 ? 2.582 -8.311 -13.725 1.00 88.50 94 GLN A C 1
ATOM 768 O O . GLN A 1 94 ? 1.360 -8.459 -13.652 1.00 88.50 94 GLN A O 1
ATOM 773 N N . LYS A 1 95 ? 3.153 -7.372 -14.475 1.00 85.31 95 LYS A N 1
ATOM 774 C CA . LYS A 1 95 ? 2.394 -6.461 -15.327 1.00 85.31 95 LYS A CA 1
ATOM 775 C C . LYS A 1 95 ? 3.176 -6.129 -16.586 1.00 85.31 95 LYS A C 1
ATOM 777 O O . LYS A 1 95 ? 4.358 -5.797 -16.515 1.00 85.31 95 LYS A O 1
ATOM 782 N N . THR A 1 96 ? 2.484 -6.188 -17.718 1.00 83.62 96 THR A N 1
ATOM 783 C CA . THR A 1 96 ? 3.024 -5.788 -19.017 1.00 83.62 96 THR A CA 1
ATOM 784 C C . THR A 1 96 ? 2.303 -4.534 -19.493 1.00 83.62 96 THR A C 1
ATOM 786 O O . THR A 1 96 ? 1.069 -4.480 -19.503 1.00 83.62 96 THR A O 1
ATOM 789 N N . LEU A 1 97 ? 3.080 -3.522 -19.864 1.00 82.00 97 LEU A N 1
ATOM 790 C CA . LEU A 1 97 ? 2.616 -2.256 -20.413 1.00 82.00 97 LEU A CA 1
ATOM 791 C C . LEU A 1 97 ? 3.299 -2.033 -21.757 1.00 82.00 97 LEU A C 1
ATOM 793 O O . LEU A 1 97 ? 4.513 -1.869 -21.815 1.00 82.00 97 LEU A O 1
ATOM 797 N N . THR A 1 98 ? 2.514 -1.979 -22.824 1.00 77.06 98 THR A N 1
ATOM 798 C CA . THR A 1 98 ? 3.006 -1.581 -24.144 1.00 77.06 98 THR A CA 1
ATOM 799 C C . THR A 1 98 ? 2.661 -0.120 -24.379 1.00 77.06 98 THR A C 1
ATOM 801 O O . THR A 1 98 ? 1.488 0.259 -24.311 1.00 77.06 98 THR A O 1
ATOM 804 N N . ILE A 1 99 ? 3.686 0.692 -24.630 1.00 74.00 99 ILE A N 1
ATOM 805 C CA . ILE A 1 99 ? 3.546 2.099 -25.005 1.00 74.00 99 ILE A CA 1
ATOM 806 C C . ILE A 1 99 ? 3.469 2.141 -26.518 1.00 74.00 99 ILE A C 1
ATOM 808 O O . ILE A 1 99 ? 4.441 1.814 -27.188 1.00 74.00 99 ILE A O 1
ATOM 812 N N . LEU A 1 100 ? 2.324 2.531 -27.063 1.00 68.56 100 LEU A N 1
ATOM 813 C CA . LEU A 1 100 ? 2.141 2.639 -28.507 1.00 68.56 100 LEU A CA 1
ATOM 814 C C . LEU A 1 100 ? 2.479 4.059 -28.965 1.00 68.56 100 LEU A C 1
ATOM 816 O O . LEU A 1 100 ? 2.021 5.029 -28.366 1.00 68.56 100 LEU A O 1
ATOM 820 N N . TYR A 1 101 ? 3.273 4.179 -30.029 1.00 61.38 101 TYR A N 1
ATOM 821 C CA . TYR A 1 101 ? 3.378 5.430 -30.772 1.00 61.38 101 TYR A CA 1
ATOM 822 C C . TYR A 1 101 ? 2.124 5.605 -31.634 1.00 61.38 101 TYR A C 1
ATOM 824 O O . TYR A 1 101 ? 1.850 4.753 -32.477 1.00 61.38 101 TYR A O 1
ATOM 832 N N . TYR A 1 102 ? 1.386 6.698 -31.449 1.00 51.53 102 TYR A N 1
ATOM 833 C CA . TYR A 1 102 ? 0.345 7.108 -32.390 1.00 51.53 102 TYR A CA 1
ATOM 834 C C . TYR A 1 102 ? 0.821 8.351 -33.140 1.00 51.53 102 TYR A C 1
ATOM 836 O O . TYR A 1 102 ? 1.009 9.407 -32.536 1.00 51.53 102 TYR A O 1
ATOM 844 N N . ASP A 1 103 ? 1.015 8.215 -34.451 1.00 46.91 103 ASP A N 1
ATOM 845 C CA . ASP A 1 103 ? 1.084 9.358 -35.358 1.00 46.91 103 ASP A CA 1
ATOM 846 C C . ASP A 1 103 ? -0.351 9.837 -35.645 1.00 46.91 103 ASP A C 1
ATOM 848 O O . ASP A 1 103 ? -1.270 9.026 -35.793 1.00 46.91 103 ASP A O 1
ATOM 852 N N . TYR A 1 104 ? -0.570 11.150 -35.689 1.00 41.06 104 TYR A N 1
ATOM 853 C CA . TYR A 1 104 ? -1.887 11.807 -35.620 1.00 41.06 104 TYR A CA 1
ATOM 854 C C . TYR A 1 104 ? -2.766 11.611 -36.873 1.00 41.06 104 TYR A C 1
ATOM 856 O O . TYR A 1 104 ? -3.768 12.307 -37.036 1.00 41.06 104 TYR A O 1
ATOM 864 N N . GLN A 1 105 ? -2.398 10.709 -37.788 1.00 37.47 105 GLN A N 1
ATOM 865 C CA . GLN A 1 105 ? -3.007 10.636 -39.115 1.00 37.47 105 GLN A CA 1
ATOM 866 C C . GLN A 1 105 ? -3.913 9.439 -39.391 1.00 37.47 105 GLN A C 1
ATOM 868 O O . GLN A 1 105 ? -4.695 9.557 -40.326 1.00 37.47 105 GLN A O 1
ATOM 873 N N . HIS A 1 106 ? -3.953 8.355 -38.607 1.00 32.22 106 HIS A N 1
ATOM 874 C CA . HIS A 1 106 ? -4.902 7.264 -38.894 1.00 32.22 106 HIS A CA 1
ATOM 875 C C . HIS A 1 106 ? -5.587 6.683 -37.652 1.00 32.22 106 HIS A C 1
ATOM 877 O O . HIS A 1 106 ? -4.977 6.091 -36.767 1.00 32.22 106 HIS A O 1
ATOM 883 N N . TYR A 1 107 ? -6.908 6.859 -37.630 1.00 31.89 107 TYR A N 1
ATOM 884 C CA . TYR A 1 107 ? -7.846 6.290 -36.676 1.00 31.89 107 TYR A CA 1
ATOM 885 C C . TYR A 1 107 ? -8.105 4.825 -37.050 1.00 31.89 107 TYR A C 1
ATOM 887 O O . TYR A 1 107 ? -8.880 4.559 -37.962 1.00 31.89 107 TYR A O 1
ATOM 895 N N . HIS A 1 108 ? -7.483 3.874 -36.353 1.00 26.62 108 HIS A N 1
ATOM 896 C CA . HIS A 1 108 ? -7.925 2.477 -36.356 1.00 26.62 108 HIS A CA 1
ATOM 897 C C . HIS A 1 108 ? -7.841 1.910 -34.937 1.00 26.62 108 HIS A C 1
ATOM 899 O O . HIS A 1 108 ? -6.768 1.651 -34.398 1.00 26.62 108 HIS A O 1
ATOM 905 N N . ILE A 1 109 ? -9.013 1.765 -34.319 1.00 31.72 109 ILE A N 1
ATOM 906 C CA . ILE A 1 109 ? -9.211 1.036 -33.070 1.00 31.72 109 ILE A CA 1
ATOM 907 C C . ILE A 1 109 ? -9.362 -0.438 -33.450 1.00 31.72 109 ILE A C 1
ATOM 909 O O . ILE A 1 109 ? -10.400 -0.821 -33.980 1.00 31.72 109 ILE A O 1
ATOM 913 N N . GLU A 1 110 ? -8.366 -1.267 -33.149 1.00 26.84 110 GLU A N 1
ATOM 914 C CA . GLU A 1 110 ? -8.568 -2.714 -33.036 1.00 26.84 110 GLU A CA 1
ATOM 915 C C . GLU A 1 110 ? -8.307 -3.150 -31.595 1.00 26.84 110 GLU A C 1
ATOM 917 O O . GLU A 1 110 ? -7.187 -3.414 -31.160 1.00 26.84 110 GLU A O 1
ATOM 922 N N . SER A 1 111 ? -9.391 -3.202 -30.826 1.00 34.06 111 SER A N 1
ATOM 923 C CA . SER A 1 111 ? -9.444 -3.881 -29.540 1.00 34.06 111 SER A CA 1
ATOM 924 C C . SER A 1 111 ? -9.538 -5.390 -29.772 1.00 34.06 111 SER A C 1
ATOM 926 O O . SER A 1 111 ? -10.638 -5.937 -29.801 1.00 34.06 111 SER A O 1
ATOM 928 N N . ASN A 1 112 ? -8.402 -6.073 -29.913 1.00 27.27 112 ASN A N 1
ATOM 929 C CA . ASN A 1 112 ? -8.367 -7.533 -29.844 1.00 27.27 112 ASN A CA 1
ATOM 930 C C . ASN A 1 112 ? -7.811 -7.976 -28.486 1.00 27.27 112 ASN A C 1
ATOM 932 O O . ASN A 1 112 ? -6.610 -8.024 -28.228 1.00 27.27 112 ASN A O 1
ATOM 936 N N . LEU A 1 113 ? -8.763 -8.244 -27.595 1.00 34.78 113 LEU A N 1
ATOM 937 C CA . LEU A 1 113 ? -8.610 -8.796 -26.258 1.00 34.78 113 LEU A CA 1
ATOM 938 C C . LEU A 1 113 ? -8.279 -10.295 -26.361 1.00 34.78 113 LEU A C 1
ATOM 940 O O . LEU A 1 113 ? -9.168 -11.108 -26.598 1.00 34.78 113 LEU A O 1
ATOM 944 N N . ALA A 1 114 ? -7.018 -10.676 -26.151 1.00 28.89 114 ALA A N 1
ATOM 945 C CA . ALA A 1 114 ? -6.640 -12.071 -25.929 1.00 28.89 114 ALA A CA 1
ATOM 946 C C . ALA A 1 114 ? -6.477 -12.320 -24.420 1.00 28.89 114 ALA A C 1
ATOM 948 O O . ALA A 1 114 ? -5.414 -12.100 -23.841 1.00 28.89 114 ALA A O 1
ATOM 949 N N . ILE A 1 115 ? -7.562 -12.751 -23.772 1.00 33.19 115 ILE A N 1
ATOM 950 C CA . ILE A 1 115 ? -7.533 -13.296 -22.410 1.00 33.19 115 ILE A CA 1
ATOM 951 C C . ILE A 1 115 ? -7.099 -14.761 -22.516 1.00 33.19 115 ILE A C 1
ATOM 953 O O . ILE A 1 115 ? -7.876 -15.608 -22.949 1.00 33.19 115 ILE A O 1
ATOM 957 N N . SER A 1 116 ? -5.876 -15.077 -22.093 1.00 30.55 116 SER A N 1
ATOM 958 C CA . SER A 1 116 ? -5.491 -16.454 -21.771 1.00 30.55 116 SER A CA 1
ATOM 959 C C . SER A 1 116 ? -5.647 -16.669 -20.266 1.00 30.55 116 SER A C 1
ATOM 961 O O . SER A 1 116 ? -4.775 -16.313 -19.472 1.00 30.55 116 SER A O 1
ATOM 963 N N . THR A 1 117 ? -6.785 -17.229 -19.864 1.00 33.72 117 THR A N 1
ATOM 964 C CA . THR A 1 117 ? -7.003 -17.763 -18.517 1.00 33.72 117 THR A CA 1
ATOM 965 C C . THR A 1 117 ? -6.265 -19.088 -18.357 1.00 33.72 117 THR A C 1
ATOM 967 O O . THR A 1 117 ? -6.641 -20.081 -18.976 1.00 33.72 117 THR A O 1
ATOM 970 N N . SER A 1 118 ? -5.280 -19.134 -17.463 1.00 32.03 118 SER A N 1
ATOM 971 C CA . SER A 1 118 ? -4.880 -20.377 -16.800 1.00 32.03 118 SER A CA 1
ATOM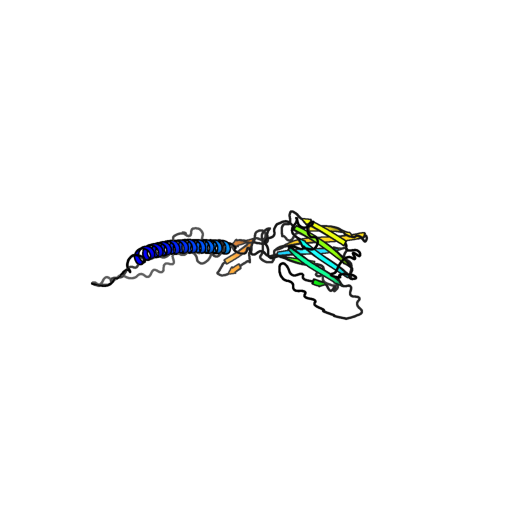 972 C C . SER A 1 118 ? -4.636 -20.109 -15.318 1.00 32.03 118 SER A C 1
ATOM 974 O O . SER A 1 118 ? -3.917 -19.190 -14.936 1.00 32.03 118 SER A O 1
ATOM 976 N N . SER A 1 119 ? -5.321 -20.901 -14.509 1.00 35.25 119 SER A N 1
ATOM 977 C CA . SER A 1 119 ? -5.545 -20.779 -13.075 1.00 35.25 119 SER A CA 1
ATOM 978 C C . SER A 1 119 ? -4.312 -20.983 -12.189 1.00 35.25 119 SER A C 1
ATOM 980 O O . SER A 1 119 ? -3.482 -21.851 -12.446 1.00 35.25 119 SER A O 1
ATOM 982 N N . SER A 1 120 ? -4.364 -20.277 -11.051 1.00 37.50 120 SER A N 1
ATOM 983 C CA . SER A 1 120 ? -3.569 -20.338 -9.810 1.00 37.50 120 SER A CA 1
ATOM 984 C C . SER A 1 120 ? -2.364 -19.380 -9.709 1.00 37.50 120 SER A C 1
ATOM 986 O O . SER A 1 120 ? -1.363 -19.507 -10.402 1.00 37.50 120 SER A O 1
ATOM 988 N N . SER A 1 121 ? -2.513 -18.414 -8.788 1.00 37.25 121 SER A N 1
ATOM 989 C CA . SER A 1 121 ? -1.638 -17.285 -8.411 1.00 37.25 121 SER A CA 1
ATOM 990 C C . SER A 1 121 ? -1.403 -16.186 -9.468 1.00 37.25 121 SER A C 1
ATOM 992 O O . SER A 1 121 ? -0.591 -16.329 -10.372 1.00 37.25 121 SER A O 1
ATOM 994 N N . SER A 1 122 ? -2.093 -15.053 -9.267 1.00 38.09 122 SER A N 1
ATOM 995 C CA . SER A 1 122 ? -1.817 -13.715 -9.825 1.00 38.09 122 SER A CA 1
ATOM 996 C C . SER A 1 122 ? -1.934 -13.569 -11.350 1.00 38.09 122 SER A C 1
ATOM 998 O O . SER A 1 122 ? -0.966 -13.698 -12.095 1.00 38.09 122 SER A O 1
ATOM 1000 N N . SER A 1 123 ? -3.144 -13.236 -11.805 1.00 38.06 123 SER A N 1
ATOM 1001 C CA . SER A 1 123 ? -3.491 -12.951 -13.201 1.00 38.06 123 SER A CA 1
ATOM 1002 C C . SER A 1 123 ? -2.533 -11.941 -13.848 1.00 38.06 123 SER A C 1
ATOM 1004 O O . SER A 1 123 ? -2.349 -10.834 -13.344 1.00 38.06 123 SER A O 1
ATOM 1006 N N . ALA A 1 124 ? -1.948 -12.312 -14.988 1.00 39.25 124 ALA A N 1
ATOM 1007 C CA . ALA A 1 124 ? -1.213 -11.394 -15.849 1.00 39.25 124 ALA A CA 1
ATOM 1008 C C . ALA A 1 124 ? -2.195 -10.385 -16.463 1.00 39.25 124 ALA A C 1
ATOM 1010 O O . ALA A 1 124 ? -3.053 -10.759 -17.260 1.00 39.25 124 ALA A O 1
ATOM 1011 N N . THR A 1 125 ? -2.082 -9.110 -16.095 1.00 45.56 125 THR A N 1
ATOM 1012 C CA . THR A 1 125 ? -2.894 -8.044 -16.696 1.00 45.56 125 THR A CA 1
ATOM 1013 C C . THR A 1 125 ? -2.049 -7.311 -17.734 1.00 45.56 125 THR A C 1
ATOM 1015 O O . THR A 1 125 ? -1.162 -6.533 -17.378 1.00 45.56 125 THR A O 1
ATOM 1018 N N . THR A 1 126 ? -2.311 -7.555 -19.018 1.00 45.41 126 THR A N 1
ATOM 1019 C CA . THR A 1 126 ? -1.760 -6.746 -20.114 1.00 45.41 126 THR A CA 1
ATOM 1020 C C . THR A 1 126 ? -2.599 -5.479 -20.227 1.00 45.41 126 THR A C 1
ATOM 1022 O O . THR A 1 126 ? -3.767 -5.536 -20.605 1.00 45.41 126 THR A O 1
ATOM 1025 N N . THR A 1 127 ? -2.033 -4.332 -19.860 1.00 49.94 127 THR A N 1
ATOM 1026 C CA . THR A 1 127 ? -2.696 -3.030 -20.030 1.00 49.94 127 THR A CA 1
ATOM 1027 C C . THR A 1 127 ? -2.031 -2.283 -21.175 1.00 49.94 127 THR A C 1
ATOM 1029 O O . THR A 1 127 ? -0.850 -1.958 -21.079 1.00 49.94 127 THR A O 1
ATOM 1032 N N . THR A 1 128 ? -2.767 -1.996 -22.245 1.00 48.41 128 THR A N 1
ATOM 1033 C CA . THR A 1 128 ? -2.327 -1.121 -23.339 1.00 48.41 128 THR A CA 1
ATOM 1034 C C . THR A 1 128 ? -2.430 0.342 -22.902 1.00 48.41 128 THR A C 1
ATOM 1036 O O . THR A 1 128 ? -3.510 0.833 -22.575 1.00 48.41 128 THR A O 1
ATOM 1039 N N . GLY A 1 129 ? -1.294 1.043 -22.848 1.00 43.97 129 GLY A N 1
ATOM 1040 C CA . GLY A 1 129 ? -1.240 2.467 -22.520 1.00 43.97 129 GLY A CA 1
ATOM 1041 C C . GLY A 1 129 ? -1.302 3.310 -23.791 1.00 43.97 129 GLY A C 1
ATOM 1042 O O . GLY A 1 129 ? -0.372 3.282 -24.591 1.00 43.97 129 GLY A O 1
ATOM 1043 N N . ILE A 1 130 ? -2.391 4.060 -23.977 1.00 44.53 130 ILE A N 1
ATOM 1044 C CA . ILE A 1 130 ? -2.554 5.032 -25.071 1.00 44.53 130 ILE A CA 1
ATOM 1045 C C . ILE A 1 130 ? -2.022 6.380 -24.588 1.00 44.53 130 ILE A C 1
ATOM 1047 O O . ILE A 1 130 ? -2.602 6.949 -23.670 1.00 44.53 130 ILE A O 1
ATOM 1051 N N . THR A 1 131 ? -0.959 6.920 -25.181 1.00 41.19 131 THR A N 1
ATOM 1052 C CA . THR A 1 131 ? -0.470 8.261 -24.829 1.00 41.19 131 THR A CA 1
ATOM 1053 C C . THR A 1 131 ? -1.378 9.335 -25.428 1.00 41.19 131 THR A C 1
ATOM 1055 O O . THR A 1 131 ? -1.329 9.566 -26.633 1.00 41.19 131 THR A O 1
ATOM 1058 N N . ASN A 1 132 ? -2.164 10.022 -24.593 1.00 35.19 132 ASN A N 1
ATOM 1059 C CA . ASN A 1 132 ? -2.728 11.326 -24.944 1.00 35.19 132 ASN A CA 1
ATOM 1060 C C . ASN A 1 132 ? -2.009 12.406 -24.137 1.00 35.19 132 ASN A C 1
ATOM 1062 O O . ASN A 1 132 ? -2.038 12.426 -22.904 1.00 35.19 132 ASN A O 1
ATOM 1066 N N . ASN A 1 133 ? -1.343 13.297 -24.865 1.00 45.78 133 ASN A N 1
ATOM 1067 C CA . ASN A 1 133 ? -0.708 14.497 -24.347 1.00 45.78 133 ASN A CA 1
ATOM 1068 C C . ASN A 1 133 ? -1.770 15.303 -23.573 1.00 45.78 133 ASN A C 1
ATOM 1070 O O . ASN A 1 133 ? -2.735 15.739 -24.197 1.00 45.78 133 ASN A O 1
ATOM 1074 N N . ASN A 1 134 ? -1.654 15.373 -22.233 1.00 40.16 134 ASN A N 1
ATOM 1075 C CA . ASN A 1 134 ? -2.166 16.428 -21.325 1.00 40.16 134 ASN A CA 1
ATOM 1076 C C . ASN A 1 134 ? -2.427 15.995 -19.867 1.00 40.16 134 ASN A C 1
ATOM 1078 O O . ASN A 1 134 ? -2.799 16.844 -19.068 1.00 40.16 134 ASN A O 1
ATOM 1082 N N . ASN A 1 135 ? -2.185 14.747 -19.447 1.00 42.09 135 ASN A N 1
ATOM 1083 C CA . ASN A 1 135 ? -2.177 14.410 -18.013 1.00 42.09 135 ASN A CA 1
ATOM 1084 C C . ASN A 1 135 ? -1.101 13.358 -17.697 1.00 42.09 135 ASN A C 1
ATOM 1086 O O . ASN A 1 135 ? -1.164 12.246 -18.210 1.00 42.09 135 ASN A O 1
ATOM 1090 N N . ASN A 1 136 ? -0.160 13.681 -16.800 1.00 44.41 136 ASN A N 1
ATOM 1091 C CA . ASN A 1 136 ? 0.971 12.867 -16.294 1.00 44.41 136 ASN A CA 1
ATOM 1092 C C . ASN A 1 136 ? 0.610 11.498 -15.642 1.00 44.41 136 ASN A C 1
ATOM 1094 O O . ASN A 1 136 ? 1.356 10.983 -14.810 1.00 44.41 136 ASN A O 1
ATOM 1098 N N . LYS A 1 137 ? -0.542 10.893 -15.954 1.00 45.09 137 LYS A N 1
ATOM 1099 C CA . LYS A 1 137 ? -1.097 9.707 -15.279 1.00 45.09 137 LYS A CA 1
ATOM 1100 C C . LYS A 1 137 ? -0.793 8.357 -15.945 1.00 45.09 137 LYS A C 1
ATOM 1102 O O . LYS A 1 137 ? -1.228 7.344 -15.409 1.00 45.09 137 LYS A O 1
ATOM 1107 N N . GLN A 1 138 ? -0.072 8.293 -17.067 1.00 51.38 138 GLN A N 1
ATOM 1108 C CA . GLN A 1 138 ? -0.039 7.067 -17.891 1.00 51.38 138 GLN A CA 1
ATOM 1109 C C . GLN A 1 138 ? 1.238 6.212 -17.859 1.00 51.38 138 GLN A C 1
ATOM 1111 O O . GLN A 1 138 ? 1.244 5.144 -18.462 1.00 51.38 138 GLN A O 1
ATOM 1116 N N . SER A 1 139 ? 2.256 6.567 -17.072 1.00 66.75 139 SER A N 1
ATOM 1117 C CA . SER A 1 139 ? 3.493 5.763 -16.953 1.00 66.75 139 SER A CA 1
ATOM 1118 C C . SER A 1 139 ? 3.643 5.081 -15.592 1.00 66.75 139 SER A C 1
ATOM 1120 O O . SER A 1 139 ? 4.754 4.928 -15.089 1.00 66.75 139 SER A O 1
ATOM 1122 N N . MET A 1 140 ? 2.525 4.731 -14.953 1.00 79.94 140 MET A N 1
ATOM 1123 C CA . MET A 1 140 ? 2.508 4.153 -13.610 1.00 79.94 140 MET A CA 1
ATOM 1124 C C . MET A 1 140 ? 2.058 2.692 -13.655 1.00 79.94 140 MET A C 1
ATOM 1126 O O . MET A 1 140 ? 0.905 2.368 -13.947 1.00 79.94 140 MET A O 1
ATOM 1130 N N . ILE A 1 141 ? 2.988 1.797 -13.348 1.00 88.38 141 ILE A N 1
ATOM 1131 C CA . ILE A 1 141 ? 2.767 0.360 -13.250 1.00 88.38 141 ILE A CA 1
ATOM 1132 C C . ILE A 1 141 ? 2.430 0.044 -11.796 1.00 88.38 141 ILE A C 1
ATOM 1134 O O . ILE A 1 141 ? 3.216 0.306 -10.893 1.00 88.38 141 ILE A O 1
ATOM 1138 N N . ARG A 1 142 ? 1.243 -0.523 -11.578 1.00 91.31 142 ARG A N 1
ATOM 1139 C CA . ARG A 1 142 ? 0.772 -0.987 -10.268 1.00 91.31 142 ARG A CA 1
ATOM 1140 C C . ARG A 1 142 ? 0.545 -2.488 -10.285 1.00 91.31 142 ARG A C 1
ATOM 1142 O O . ARG A 1 142 ? -0.195 -2.955 -11.157 1.00 91.31 142 ARG A O 1
ATOM 1149 N N . ILE A 1 143 ? 1.158 -3.194 -9.338 1.00 92.81 143 ILE A N 1
ATOM 1150 C CA . ILE A 1 143 ? 0.975 -4.628 -9.087 1.00 92.81 143 ILE A CA 1
ATOM 1151 C C . ILE A 1 143 ? 0.346 -4.758 -7.691 1.00 92.81 143 ILE A C 1
ATOM 1153 O O . ILE A 1 143 ? 1.039 -4.500 -6.704 1.00 92.81 143 ILE A O 1
ATOM 1157 N N . PRO A 1 144 ? -0.959 -5.069 -7.591 1.00 94.00 144 PRO A N 1
ATOM 1158 C CA . PRO A 1 144 ? -1.628 -5.219 -6.305 1.00 94.00 144 PRO A CA 1
ATOM 1159 C C . PRO A 1 144 ? -1.226 -6.531 -5.623 1.00 94.00 144 PRO A C 1
ATOM 1161 O O . PRO A 1 144 ? -0.924 -7.521 -6.294 1.00 94.00 144 PRO A O 1
ATOM 1164 N N . PHE A 1 145 ? -1.287 -6.550 -4.296 1.00 92.62 145 PHE A N 1
ATOM 1165 C CA . PHE A 1 145 ? -1.124 -7.741 -3.475 1.00 92.62 145 PHE A CA 1
ATOM 1166 C C . PHE A 1 145 ? -2.190 -7.799 -2.379 1.00 92.62 145 PHE A C 1
ATOM 1168 O O . PHE A 1 145 ? -2.658 -6.775 -1.890 1.00 92.62 145 PHE A O 1
ATOM 1175 N N . SER A 1 146 ? -2.538 -9.018 -1.969 1.00 91.94 146 SER A N 1
ATOM 1176 C CA . SER A 1 146 ? -3.500 -9.291 -0.893 1.00 91.94 146 SER A CA 1
ATOM 1177 C C . SER A 1 146 ? -2.901 -10.173 0.212 1.00 91.94 146 SER A C 1
ATOM 1179 O O . SER A 1 146 ? -3.593 -10.988 0.823 1.00 91.94 146 SER A O 1
ATOM 1181 N N . PHE A 1 147 ? -1.580 -10.097 0.387 1.00 90.06 147 PHE A N 1
ATOM 1182 C CA . PHE A 1 147 ? -0.817 -10.834 1.390 1.00 90.06 147 PHE A CA 1
ATOM 1183 C C . PHE A 1 147 ? -0.085 -9.861 2.315 1.00 90.06 147 PHE A C 1
ATOM 1185 O O . PHE A 1 147 ? 0.172 -8.715 1.953 1.00 90.06 147 PHE A O 1
ATOM 1192 N N . ARG A 1 148 ? 0.260 -10.325 3.517 1.00 93.31 148 ARG A N 1
ATOM 1193 C CA . ARG A 1 148 ? 1.014 -9.535 4.494 1.00 93.31 148 ARG A CA 1
ATOM 1194 C C . ARG A 1 148 ? 2.408 -9.241 3.952 1.00 93.31 148 ARG A C 1
ATOM 1196 O O . ARG A 1 148 ? 3.144 -10.177 3.634 1.00 93.31 148 ARG A O 1
ATOM 1203 N N . TRP A 1 149 ? 2.754 -7.966 3.823 1.00 94.31 149 TRP A N 1
ATOM 1204 C CA . TRP A 1 149 ? 4.004 -7.571 3.189 1.00 94.31 149 TRP A CA 1
ATOM 1205 C C . TRP A 1 149 ? 5.210 -8.072 3.998 1.00 94.31 149 TRP A C 1
ATOM 1207 O O . TRP A 1 149 ? 5.288 -7.874 5.208 1.00 94.31 149 TRP A O 1
ATOM 1217 N N . ILE A 1 150 ? 6.138 -8.762 3.329 1.00 91.31 150 ILE A N 1
ATOM 1218 C CA . ILE A 1 150 ? 7.216 -9.511 3.997 1.00 91.31 150 ILE A CA 1
ATOM 1219 C C . ILE A 1 150 ? 8.488 -8.687 4.251 1.00 91.31 150 ILE A C 1
ATOM 1221 O O . ILE A 1 150 ? 9.439 -9.200 4.833 1.00 91.31 150 ILE A O 1
ATOM 1225 N N . GLY A 1 151 ? 8.523 -7.426 3.813 1.00 91.62 151 GLY A N 1
ATOM 1226 C CA . GLY A 1 151 ? 9.622 -6.492 4.079 1.00 91.62 151 GLY A CA 1
ATOM 1227 C C . GLY A 1 151 ? 10.785 -6.527 3.083 1.00 91.62 151 GLY A C 1
ATOM 1228 O O . GLY A 1 151 ? 11.561 -5.579 3.059 1.00 91.62 151 GLY A O 1
ATOM 1229 N N . SER A 1 152 ? 10.894 -7.542 2.223 1.00 92.00 152 SER A N 1
ATOM 1230 C CA . SER A 1 152 ? 11.939 -7.627 1.194 1.00 92.00 152 SER A CA 1
ATOM 1231 C C . SER A 1 152 ? 11.406 -8.180 -0.123 1.00 92.00 152 SER A C 1
ATOM 1233 O O . SER A 1 152 ? 10.442 -8.951 -0.157 1.00 92.00 152 SER A O 1
ATOM 1235 N N . PHE A 1 153 ? 12.015 -7.766 -1.232 1.00 92.81 153 PHE A N 1
ATOM 1236 C CA . PHE A 1 153 ? 11.575 -8.180 -2.560 1.00 92.81 153 PHE A CA 1
ATOM 1237 C C . PHE A 1 153 ? 12.654 -7.985 -3.623 1.00 92.81 153 PHE A C 1
ATOM 1239 O O . PHE A 1 153 ? 13.650 -7.285 -3.429 1.00 92.81 153 PHE A O 1
ATOM 1246 N N . SER A 1 154 ? 12.414 -8.588 -4.782 1.00 92.75 154 SER A N 1
ATOM 1247 C CA . SER A 1 154 ? 13.128 -8.286 -6.014 1.00 92.75 154 SER A CA 1
ATOM 1248 C C . SER A 1 154 ? 12.133 -8.048 -7.146 1.00 92.75 154 SER A C 1
ATOM 1250 O O . SER A 1 154 ? 11.021 -8.579 -7.149 1.00 92.75 154 SER A O 1
ATOM 1252 N N . PHE A 1 155 ? 12.502 -7.238 -8.129 1.00 92.75 155 PHE A N 1
ATOM 1253 C CA . PHE A 1 155 ? 11.746 -7.145 -9.369 1.00 92.75 155 PHE A CA 1
ATOM 1254 C C . PHE A 1 155 ? 12.664 -7.034 -10.568 1.00 92.75 155 PHE A C 1
ATOM 1256 O O . PHE A 1 155 ? 13.789 -6.540 -10.485 1.00 92.75 155 PHE A O 1
ATOM 1263 N N . THR A 1 156 ? 12.159 -7.494 -11.707 1.00 90.94 156 THR A N 1
ATOM 1264 C CA . THR A 1 156 ? 12.862 -7.373 -12.978 1.00 90.94 156 THR A CA 1
ATOM 1265 C C . THR A 1 156 ? 12.066 -6.527 -13.947 1.00 90.94 156 THR A C 1
ATOM 1267 O O . THR A 1 156 ? 10.855 -6.717 -14.069 1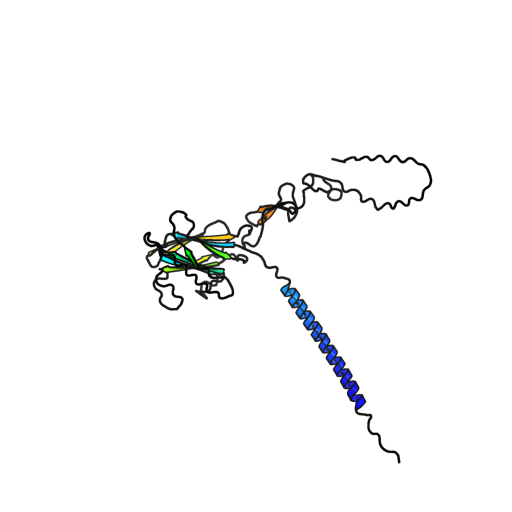.00 90.94 156 THR A O 1
ATOM 1270 N N . ILE A 1 157 ? 12.755 -5.645 -14.661 1.00 90.69 157 ILE A N 1
ATOM 1271 C CA . ILE A 1 157 ? 12.216 -4.887 -15.789 1.00 90.69 157 ILE A CA 1
ATOM 1272 C C . ILE A 1 157 ? 12.809 -5.491 -17.056 1.00 90.69 157 ILE A C 1
ATOM 1274 O O . ILE A 1 157 ? 14.027 -5.603 -17.162 1.00 90.69 157 ILE A O 1
ATOM 1278 N N . GLN A 1 158 ? 11.959 -5.870 -18.001 1.00 88.81 158 GLN A N 1
ATOM 1279 C CA . GLN A 1 158 ? 12.349 -6.262 -19.350 1.00 88.81 158 GLN A CA 1
ATOM 1280 C C . GLN A 1 158 ? 11.769 -5.246 -20.329 1.00 88.81 158 GLN A C 1
ATOM 1282 O O . GLN A 1 158 ? 10.572 -4.952 -20.274 1.00 88.81 158 GLN A O 1
ATOM 1287 N N . LEU A 1 159 ? 12.619 -4.702 -21.194 1.00 86.25 159 LEU A N 1
ATOM 1288 C CA . LEU A 1 159 ? 12.228 -3.770 -22.243 1.00 86.25 159 LEU A CA 1
ATOM 1289 C C . LEU A 1 159 ? 12.421 -4.448 -23.591 1.00 86.25 159 LEU A C 1
ATOM 1291 O O . LEU A 1 159 ? 13.527 -4.875 -23.905 1.00 86.25 159 LEU A O 1
ATOM 1295 N N . ALA A 1 160 ? 11.349 -4.536 -24.368 1.00 81.75 160 ALA A N 1
ATOM 1296 C CA . ALA A 1 160 ? 11.373 -5.043 -25.730 1.00 81.75 160 ALA A CA 1
ATOM 1297 C C . ALA A 1 160 ? 10.727 -4.008 -26.647 1.00 81.75 160 ALA A C 1
ATOM 1299 O O . ALA A 1 160 ? 9.619 -3.546 -26.374 1.00 81.75 160 ALA A O 1
ATOM 1300 N N . ASP A 1 161 ? 11.383 -3.645 -27.741 1.00 73.94 161 ASP A N 1
ATOM 1301 C CA . ASP A 1 161 ? 10.742 -2.809 -28.754 1.00 73.94 161 ASP A CA 1
ATOM 1302 C C . ASP A 1 161 ? 9.701 -3.636 -29.530 1.00 73.94 161 ASP A C 1
ATOM 1304 O O . ASP A 1 161 ? 9.861 -4.848 -29.704 1.00 73.94 161 ASP A O 1
ATOM 1308 N N . ASN A 1 162 ? 8.601 -2.991 -29.942 1.00 60.69 162 ASN A N 1
ATOM 1309 C CA . ASN A 1 162 ? 7.322 -3.591 -30.380 1.00 60.69 162 ASN A CA 1
ATOM 1310 C C . ASN A 1 162 ? 7.378 -4.589 -31.549 1.00 60.69 162 ASN A C 1
ATOM 1312 O O . ASN A 1 162 ? 6.344 -5.079 -31.997 1.00 60.69 162 ASN A O 1
ATOM 1316 N N . ASN A 1 163 ? 8.560 -4.900 -32.058 1.00 53.53 163 ASN A N 1
ATOM 1317 C CA . ASN A 1 163 ? 8.725 -5.674 -33.268 1.00 53.53 163 ASN A CA 1
ATOM 1318 C C . ASN A 1 163 ? 8.738 -7.191 -32.992 1.00 53.53 163 ASN A C 1
ATOM 1320 O O . ASN A 1 163 ? 8.644 -7.938 -33.960 1.00 53.53 163 ASN A O 1
ATOM 1324 N N . GLN A 1 164 ? 8.872 -7.672 -31.737 1.00 49.31 164 GLN A N 1
ATOM 1325 C CA . GLN A 1 164 ? 9.115 -9.109 -31.460 1.00 49.31 164 GLN A CA 1
ATOM 1326 C C . GLN A 1 164 ? 8.633 -9.663 -30.090 1.00 49.31 164 GLN A C 1
ATOM 1328 O O . GLN A 1 164 ? 9.311 -10.498 -29.491 1.00 49.31 164 GLN A O 1
ATOM 1333 N N . TRP A 1 165 ? 7.458 -9.291 -29.562 1.00 47.22 165 TRP A N 1
ATOM 1334 C CA . TRP A 1 165 ? 6.887 -10.031 -28.412 1.00 47.22 165 TRP A CA 1
ATOM 1335 C C . TRP A 1 165 ? 6.177 -11.315 -28.887 1.00 47.22 165 TRP A C 1
ATOM 1337 O O . TRP A 1 165 ? 4.951 -11.371 -28.963 1.00 47.22 165 TRP A O 1
ATOM 1347 N N . SER A 1 166 ? 6.939 -12.352 -29.253 1.00 44.53 166 SER A N 1
ATOM 1348 C CA . SER A 1 166 ? 6.401 -13.688 -29.559 1.00 44.53 166 SER A CA 1
ATOM 1349 C C . SER A 1 166 ? 6.664 -14.660 -28.409 1.00 44.53 166 SER A C 1
ATOM 1351 O O . SER A 1 166 ? 7.808 -14.864 -28.007 1.00 44.53 166 SER A O 1
ATOM 1353 N N . SER A 1 167 ? 5.608 -15.309 -27.919 1.00 47.56 167 SER A N 1
ATOM 1354 C CA . SER A 1 167 ? 5.584 -16.235 -26.771 1.00 47.56 167 SER A CA 1
ATOM 1355 C C . SER A 1 167 ? 6.387 -17.539 -26.947 1.00 47.56 167 SER A C 1
ATOM 1357 O O . SER A 1 167 ? 6.272 -18.443 -26.121 1.00 47.56 167 SER A O 1
ATOM 1359 N N . SER A 1 168 ? 7.181 -17.675 -28.010 1.00 44.62 168 SER A N 1
ATOM 1360 C CA . SER A 1 168 ? 7.908 -18.892 -28.372 1.00 44.62 168 SER A CA 1
ATOM 1361 C C . SER A 1 168 ? 9.353 -18.577 -28.773 1.00 44.62 168 SER A C 1
ATOM 1363 O O . SER A 1 168 ? 9.600 -18.088 -29.868 1.00 44.62 168 SER A O 1
ATOM 1365 N N . SER A 1 169 ? 10.281 -18.894 -27.865 1.00 43.03 169 SER A N 1
ATOM 1366 C CA . SER A 1 169 ? 11.693 -19.256 -28.089 1.00 43.03 169 SER A CA 1
ATOM 1367 C C . SER A 1 169 ? 12.599 -18.400 -29.007 1.00 43.03 169 SER A C 1
ATOM 1369 O O . SER A 1 169 ? 12.425 -18.309 -30.217 1.00 43.03 169 SER A O 1
ATOM 1371 N N . SER A 1 170 ? 13.730 -17.990 -28.412 1.00 40.31 170 SER A N 1
ATOM 1372 C CA . SER A 1 170 ? 15.094 -18.046 -28.984 1.00 40.31 170 SER A CA 1
ATOM 1373 C C . SER A 1 170 ? 15.592 -17.012 -30.006 1.00 40.31 170 SER A C 1
ATOM 1375 O O . SER A 1 170 ? 16.621 -17.264 -30.625 1.00 40.31 170 SER A O 1
ATOM 1377 N N . SER A 1 171 ? 15.001 -15.822 -30.123 1.00 37.38 171 SER A N 1
ATOM 1378 C CA . SER A 1 171 ? 15.670 -14.709 -30.824 1.00 37.38 171 SER A CA 1
ATOM 1379 C C . SER A 1 171 ? 15.618 -13.429 -29.993 1.00 37.38 171 SER A C 1
ATOM 1381 O O . SER A 1 171 ? 14.674 -12.653 -30.055 1.00 37.38 171 SER A O 1
ATOM 1383 N N . LEU A 1 172 ? 16.636 -13.243 -29.152 1.00 43.62 172 LEU A N 1
ATOM 1384 C CA . LEU A 1 172 ? 16.857 -12.028 -28.368 1.00 43.62 172 LEU A CA 1
ATOM 1385 C C . LEU A 1 172 ? 17.375 -10.919 -29.292 1.00 43.62 172 LEU A C 1
ATOM 1387 O O . LEU A 1 172 ? 18.584 -10.757 -29.442 1.00 43.62 172 LEU A O 1
ATOM 1391 N N . THR A 1 173 ? 16.491 -10.127 -29.892 1.00 48.00 173 THR A N 1
ATOM 1392 C CA . THR A 1 173 ? 16.890 -8.790 -30.353 1.00 48.00 173 THR A CA 1
ATOM 1393 C C . THR A 1 173 ? 16.660 -7.793 -29.221 1.00 48.00 173 THR A C 1
ATOM 1395 O O . THR A 1 173 ? 15.520 -7.575 -28.823 1.00 48.00 173 THR A O 1
ATOM 1398 N N . ALA A 1 174 ? 17.765 -7.252 -28.691 1.00 52.97 174 ALA A N 1
ATOM 1399 C CA . ALA A 1 174 ? 17.872 -6.142 -27.735 1.00 52.97 174 ALA A CA 1
ATOM 1400 C C . ALA A 1 174 ? 16.788 -6.096 -26.641 1.00 52.97 174 ALA A C 1
ATOM 1402 O O . ALA A 1 174 ? 16.048 -5.123 -26.524 1.00 52.97 174 ALA A O 1
ATOM 1403 N N . MET A 1 175 ? 16.703 -7.151 -25.824 1.00 69.50 175 MET A N 1
ATOM 1404 C CA . MET A 1 175 ? 15.909 -7.097 -24.600 1.00 69.50 175 MET A CA 1
ATOM 1405 C C . MET A 1 175 ? 16.790 -6.603 -23.454 1.00 69.50 175 MET A C 1
ATOM 1407 O O . MET A 1 175 ? 17.561 -7.379 -22.885 1.00 69.50 175 MET A O 1
ATOM 1411 N N . ASP A 1 176 ? 16.692 -5.317 -23.119 1.00 85.81 176 ASP A N 1
ATOM 1412 C CA . ASP A 1 176 ? 17.325 -4.807 -21.904 1.00 85.81 176 ASP A CA 1
ATOM 1413 C C . ASP A 1 176 ? 16.607 -5.396 -20.692 1.00 85.81 176 ASP A C 1
ATOM 1415 O O . ASP A 1 176 ? 15.376 -5.347 -20.582 1.00 85.81 176 ASP A O 1
ATOM 1419 N N . ARG A 1 177 ? 17.384 -5.969 -19.773 1.00 88.38 177 ARG A N 1
ATOM 1420 C CA . ARG A 1 177 ? 16.874 -6.567 -18.543 1.00 88.38 177 ARG A CA 1
ATOM 1421 C C . ARG A 1 177 ? 17.574 -5.960 -17.341 1.00 88.38 177 ARG A C 1
ATOM 1423 O O . ARG A 1 177 ? 18.781 -6.105 -17.182 1.00 88.38 177 ARG A O 1
ATOM 1430 N N . PHE A 1 178 ? 16.786 -5.384 -16.445 1.00 91.19 178 PHE A N 1
ATOM 1431 C CA . PHE A 1 178 ? 17.265 -4.820 -15.189 1.00 91.19 178 PHE A CA 1
ATOM 1432 C C . PHE A 1 178 ? 16.700 -5.607 -14.016 1.00 91.19 178 PHE A C 1
ATOM 1434 O O . PHE A 1 178 ? 15.553 -6.055 -14.056 1.00 91.19 178 PHE A O 1
ATOM 1441 N N . ILE A 1 179 ? 17.511 -5.778 -12.976 1.00 91.31 179 ILE A N 1
ATOM 1442 C CA . ILE A 1 179 ? 17.131 -6.436 -11.727 1.00 91.31 179 ILE A CA 1
ATOM 1443 C C . ILE A 1 179 ? 17.313 -5.416 -10.612 1.00 91.31 179 ILE A C 1
ATOM 1445 O O . ILE A 1 179 ? 18.331 -4.727 -10.551 1.00 91.31 179 ILE A O 1
ATOM 1449 N N . VAL A 1 180 ? 16.308 -5.309 -9.753 1.00 93.31 180 VAL A N 1
ATOM 1450 C CA . VAL A 1 180 ? 16.338 -4.452 -8.574 1.00 93.31 180 VAL A CA 1
ATOM 1451 C C . VAL A 1 180 ? 15.960 -5.289 -7.372 1.00 93.31 180 VAL A C 1
ATOM 1453 O O . VAL A 1 180 ? 14.958 -5.999 -7.394 1.00 93.31 180 VAL A O 1
ATOM 1456 N N . GLU A 1 181 ? 16.762 -5.176 -6.324 1.00 92.44 181 GLU A N 1
ATOM 1457 C CA . GLU A 1 181 ? 16.588 -5.887 -5.065 1.00 92.44 181 GLU A CA 1
ATOM 1458 C C . GLU A 1 181 ? 16.538 -4.867 -3.928 1.00 92.44 181 GLU A C 1
ATOM 1460 O O . GLU A 1 181 ? 17.199 -3.819 -3.974 1.00 92.44 181 GLU A O 1
ATOM 1465 N N . ASP A 1 182 ? 15.701 -5.147 -2.935 1.00 91.44 182 ASP A N 1
ATOM 1466 C CA . ASP A 1 182 ? 15.494 -4.283 -1.780 1.00 91.44 182 ASP A CA 1
ATOM 1467 C C . ASP A 1 182 ? 15.209 -5.146 -0.547 1.00 91.44 182 ASP A C 1
ATOM 1469 O O . ASP A 1 182 ? 14.195 -5.843 -0.470 1.00 91.44 182 ASP A O 1
ATOM 1473 N N . GLU A 1 183 ? 16.144 -5.121 0.401 1.00 88.62 183 GLU A N 1
ATOM 1474 C CA . GLU A 1 183 ? 16.125 -5.950 1.612 1.00 88.62 183 GLU A CA 1
ATOM 1475 C C . GLU A 1 183 ? 15.264 -5.334 2.729 1.00 88.62 183 GLU A C 1
ATOM 1477 O O . GLU A 1 183 ? 14.714 -6.057 3.554 1.00 88.62 183 GLU A O 1
ATOM 1482 N N . PHE A 1 184 ? 15.096 -4.004 2.720 1.00 88.19 184 PHE A N 1
ATOM 1483 C CA . PHE A 1 184 ? 14.358 -3.246 3.737 1.00 88.19 184 PHE A CA 1
ATOM 1484 C C . PHE A 1 184 ? 13.335 -2.319 3.079 1.00 88.19 184 PHE A C 1
ATOM 1486 O O . PHE A 1 184 ? 13.491 -1.095 2.951 1.00 88.19 184 PHE A O 1
ATOM 1493 N N . ALA A 1 185 ? 12.264 -2.938 2.613 1.00 91.00 185 ALA A N 1
ATOM 1494 C CA . ALA A 1 185 ? 11.171 -2.303 1.918 1.00 91.00 185 ALA A CA 1
ATOM 1495 C C . ALA A 1 185 ? 9.999 -2.074 2.873 1.00 91.00 185 ALA A C 1
ATOM 1497 O O . ALA A 1 185 ? 9.154 -2.944 3.055 1.00 91.00 185 ALA A O 1
ATOM 1498 N N . ILE A 1 186 ? 9.951 -0.894 3.486 1.00 93.06 186 ILE A N 1
ATOM 1499 C CA . ILE A 1 186 ? 8.839 -0.489 4.350 1.00 93.06 186 ILE A CA 1
ATOM 1500 C C . ILE A 1 186 ? 7.770 0.190 3.476 1.00 93.06 186 ILE A C 1
ATOM 1502 O O . ILE A 1 186 ? 8.120 1.120 2.737 1.00 93.06 186 ILE A O 1
ATOM 1506 N N . PRO A 1 187 ? 6.497 -0.245 3.529 1.00 94.50 187 PRO A N 1
ATOM 1507 C CA . PRO A 1 187 ? 5.394 0.441 2.874 1.00 94.50 187 PRO A CA 1
ATOM 1508 C C . PRO A 1 187 ? 5.293 1.905 3.304 1.00 94.50 187 PRO A C 1
ATOM 1510 O O . PRO A 1 187 ? 5.469 2.253 4.471 1.00 94.50 187 PRO A O 1
ATOM 1513 N N . GLY A 1 188 ? 4.984 2.785 2.360 1.00 90.69 188 GLY A N 1
ATOM 1514 C CA . GLY A 1 188 ? 4.752 4.187 2.651 1.00 90.69 188 GLY A CA 1
ATOM 1515 C C . GLY A 1 188 ? 4.828 5.081 1.426 1.00 90.69 188 GLY A C 1
ATOM 1516 O O . GLY A 1 188 ? 5.084 4.670 0.295 1.00 90.69 188 GLY A O 1
ATOM 1517 N N . LYS A 1 189 ? 4.640 6.380 1.665 1.00 86.81 189 LYS A N 1
ATOM 1518 C CA . LYS A 1 189 ? 4.523 7.357 0.578 1.00 86.81 189 LYS A CA 1
ATOM 1519 C C . LYS A 1 189 ? 5.859 7.736 -0.072 1.00 86.81 189 LYS A C 1
ATOM 1521 O O . LYS A 1 189 ? 5.842 8.413 -1.100 1.00 86.81 189 LYS A O 1
ATOM 1526 N N . HIS A 1 190 ? 6.987 7.321 0.502 1.00 91.00 190 HIS A N 1
ATOM 1527 C CA . HIS A 1 190 ? 8.326 7.702 0.057 1.00 91.00 190 HIS A CA 1
ATOM 1528 C C . HIS A 1 190 ? 8.780 6.899 -1.165 1.00 91.00 190 HIS A C 1
ATOM 1530 O O . HIS A 1 190 ? 8.708 5.676 -1.191 1.00 91.00 190 HIS A O 1
ATOM 1536 N N . TRP A 1 191 ? 9.289 7.606 -2.172 1.00 94.38 191 TRP A N 1
ATOM 1537 C CA . TRP A 1 191 ? 9.799 7.012 -3.403 1.00 94.38 191 TRP A CA 1
ATOM 1538 C C . TRP A 1 191 ? 11.268 6.612 -3.270 1.00 94.38 191 TRP A C 1
ATOM 1540 O O . TRP A 1 191 ? 12.091 7.409 -2.814 1.00 94.38 191 TRP A O 1
ATOM 1550 N N . LYS A 1 192 ? 11.605 5.411 -3.744 1.00 95.69 192 LYS A N 1
ATOM 1551 C CA . LYS A 1 192 ? 12.983 4.966 -3.987 1.00 95.69 192 LYS A CA 1
ATOM 1552 C C . LYS A 1 192 ? 13.308 5.134 -5.469 1.00 95.69 192 LYS A C 1
ATOM 1554 O O . LYS A 1 192 ? 12.447 4.904 -6.311 1.00 95.69 192 LYS A O 1
ATOM 1559 N N . TYR A 1 193 ? 14.542 5.517 -5.785 1.00 95.81 193 TYR A N 1
ATOM 1560 C CA . TYR A 1 193 ? 14.981 5.836 -7.148 1.00 95.81 193 TYR A CA 1
ATOM 1561 C C . TYR A 1 193 ? 16.081 4.882 -7.609 1.00 95.81 193 TYR A C 1
ATOM 1563 O O . TYR A 1 193 ? 16.915 4.457 -6.802 1.00 95.81 193 TYR A O 1
ATOM 1571 N N . ARG A 1 194 ? 16.091 4.548 -8.901 1.00 96.44 194 ARG A N 1
ATOM 1572 C CA . ARG A 1 194 ? 17.167 3.782 -9.547 1.00 96.44 194 ARG A CA 1
ATOM 1573 C C . ARG A 1 194 ? 17.390 4.285 -10.962 1.00 96.44 194 ARG A C 1
ATOM 1575 O O . ARG A 1 194 ? 16.446 4.722 -11.615 1.00 96.44 194 ARG A O 1
ATOM 1582 N N . THR A 1 195 ? 18.626 4.150 -11.419 1.00 95.81 195 THR A N 1
ATOM 1583 C CA . THR A 1 195 ? 19.047 4.529 -12.762 1.00 95.81 195 THR A CA 1
ATOM 1584 C C . THR A 1 195 ? 19.835 3.383 -13.379 1.00 95.81 195 THR A C 1
ATOM 1586 O O . THR A 1 195 ? 20.621 2.731 -12.691 1.00 95.81 195 THR A O 1
ATOM 1589 N N . PHE A 1 196 ? 19.609 3.136 -14.664 1.00 94.25 196 PHE A N 1
ATOM 1590 C CA . PHE A 1 196 ? 20.254 2.077 -15.430 1.00 94.25 196 PHE A CA 1
ATOM 1591 C C . PHE A 1 196 ? 20.791 2.621 -16.745 1.00 94.25 196 PHE A C 1
ATOM 1593 O O . PHE A 1 196 ? 20.252 3.580 -17.298 1.00 94.25 196 PHE A O 1
ATOM 1600 N N . HIS A 1 197 ? 21.815 1.955 -17.263 1.00 91.94 197 HIS A N 1
ATOM 1601 C CA . HIS A 1 197 ? 22.302 2.167 -18.616 1.00 91.94 197 HIS A CA 1
ATOM 1602 C C . HIS A 1 197 ? 21.737 1.066 -19.512 1.00 91.94 197 HIS A C 1
ATOM 1604 O O . HIS A 1 197 ? 21.976 -0.118 -19.272 1.00 91.94 197 HIS A O 1
ATOM 1610 N N . ALA A 1 198 ? 20.954 1.468 -20.505 1.00 87.94 198 ALA A N 1
ATOM 1611 C CA . ALA A 1 198 ? 20.453 0.599 -21.558 1.00 87.94 198 ALA A CA 1
ATOM 1612 C C . ALA A 1 198 ? 21.588 0.178 -22.499 1.00 87.94 198 ALA A C 1
ATOM 1614 O O . ALA A 1 198 ? 22.577 0.902 -22.654 1.00 87.94 198 ALA A O 1
ATOM 1615 N N . SER A 1 199 ? 21.428 -0.961 -23.173 1.00 86.12 199 SER A N 1
ATOM 1616 C CA . SER A 1 199 ? 22.402 -1.439 -24.166 1.00 86.12 199 SER A CA 1
ATOM 1617 C C . SER A 1 199 ? 22.577 -0.478 -25.346 1.00 86.12 199 SER A C 1
ATOM 1619 O O . SER A 1 199 ? 23.659 -0.414 -25.926 1.00 86.12 199 SER A O 1
ATOM 1621 N N . ASP A 1 200 ? 21.557 0.324 -25.662 1.00 84.75 200 ASP A N 1
ATOM 1622 C CA . ASP A 1 200 ? 21.604 1.362 -26.698 1.00 84.75 200 ASP A CA 1
ATOM 1623 C C . ASP A 1 200 ? 22.145 2.720 -26.204 1.00 84.75 200 ASP A C 1
ATOM 1625 O O . ASP A 1 200 ? 22.026 3.731 -26.900 1.00 84.75 200 ASP A O 1
ATOM 1629 N N . GLY A 1 201 ? 22.727 2.762 -25.001 1.00 84.62 201 GLY A N 1
ATOM 1630 C CA . GLY A 1 201 ? 23.367 3.947 -24.423 1.00 84.62 201 GLY A CA 1
ATOM 1631 C C . GLY A 1 201 ? 22.413 4.927 -23.736 1.00 84.62 201 GLY A C 1
ATOM 1632 O O . GLY A 1 201 ? 22.871 5.929 -23.181 1.00 84.62 201 GLY A O 1
ATOM 1633 N N . ARG A 1 202 ? 21.100 4.661 -23.724 1.00 88.19 202 ARG A N 1
ATOM 1634 C CA . ARG A 1 202 ? 20.147 5.476 -22.958 1.00 88.19 202 ARG A CA 1
ATOM 1635 C C . ARG A 1 202 ? 20.360 5.327 -21.457 1.00 88.19 202 ARG A C 1
ATOM 1637 O O . ARG A 1 202 ? 20.752 4.275 -20.957 1.00 88.19 202 ARG A O 1
ATOM 1644 N N . ILE A 1 203 ? 19.994 6.377 -20.733 1.00 90.25 203 ILE A N 1
ATOM 1645 C CA . ILE A 1 203 ? 19.844 6.343 -19.282 1.00 90.25 203 ILE A CA 1
ATOM 1646 C C . ILE A 1 203 ? 18.359 6.168 -18.970 1.00 90.25 203 ILE A C 1
ATOM 1648 O O . ILE A 1 203 ? 17.527 6.933 -19.456 1.00 90.25 203 ILE A O 1
ATOM 1652 N N . ILE A 1 204 ? 18.031 5.147 -18.184 1.00 90.50 204 ILE A N 1
ATOM 1653 C CA . ILE A 1 204 ? 16.668 4.853 -17.742 1.00 90.50 204 ILE A CA 1
ATOM 1654 C C . ILE A 1 204 ? 16.594 5.128 -16.251 1.00 90.50 204 ILE A C 1
ATOM 1656 O O . ILE A 1 204 ? 17.213 4.406 -15.470 1.00 90.50 204 ILE A O 1
ATOM 1660 N N . SER A 1 205 ? 15.803 6.122 -15.855 1.00 93.62 205 SER A N 1
ATOM 1661 C CA . SER A 1 205 ? 15.557 6.415 -14.442 1.00 93.62 205 SER A CA 1
ATOM 1662 C C . SER A 1 205 ? 14.137 6.037 -14.054 1.00 93.62 205 SER A C 1
ATOM 1664 O O . SER A 1 205 ? 13.165 6.355 -14.745 1.00 93.62 205 SER A O 1
ATOM 1666 N N . ILE A 1 206 ? 14.016 5.362 -12.918 1.00 93.50 206 ILE A N 1
ATOM 1667 C CA . ILE A 1 206 ? 12.751 4.916 -12.345 1.00 93.50 206 ILE A CA 1
ATOM 1668 C C . ILE A 1 206 ? 12.608 5.411 -10.914 1.00 93.50 206 ILE A C 1
ATOM 1670 O O . ILE A 1 206 ? 13.590 5.665 -10.209 1.00 93.50 206 ILE A O 1
ATOM 1674 N N . ARG A 1 207 ? 11.360 5.438 -10.457 1.00 94.88 207 ARG A N 1
ATOM 1675 C CA . ARG A 1 207 ? 11.028 5.443 -9.038 1.00 94.88 207 ARG A CA 1
ATOM 1676 C C . ARG A 1 207 ? 10.014 4.367 -8.711 1.00 94.88 207 ARG A C 1
ATOM 1678 O O . ARG A 1 207 ? 9.124 4.094 -9.511 1.00 94.88 207 ARG A O 1
ATOM 1685 N N . PHE A 1 208 ? 10.126 3.786 -7.528 1.00 95.81 208 PHE A N 1
ATOM 1686 C CA . PHE A 1 208 ? 9.180 2.796 -7.036 1.00 95.81 208 PHE A CA 1
ATOM 1687 C C . PHE A 1 208 ? 8.923 2.945 -5.539 1.00 95.81 208 PHE A C 1
ATOM 1689 O O . PHE A 1 208 ? 9.710 3.567 -4.820 1.00 95.81 208 PHE A O 1
ATOM 1696 N N . ARG A 1 209 ? 7.809 2.379 -5.083 1.00 95.75 209 ARG A N 1
ATOM 1697 C CA . ARG A 1 209 ? 7.440 2.264 -3.669 1.00 95.75 209 ARG A CA 1
ATOM 1698 C C . ARG A 1 209 ? 6.451 1.119 -3.470 1.00 95.75 209 ARG A C 1
ATOM 1700 O O . ARG A 1 209 ? 5.834 0.651 -4.426 1.00 95.75 209 ARG A O 1
ATOM 1707 N N . ILE A 1 210 ? 6.289 0.708 -2.222 1.00 95.56 210 ILE A N 1
ATOM 1708 C CA . ILE A 1 210 ? 5.155 -0.101 -1.777 1.00 95.56 210 ILE A CA 1
ATOM 1709 C C . ILE A 1 210 ? 4.247 0.825 -0.990 1.00 95.56 210 ILE A C 1
ATOM 1711 O O . ILE A 1 210 ? 4.738 1.601 -0.175 1.00 95.56 210 ILE A O 1
ATOM 1715 N N . ASP A 1 211 ? 2.951 0.763 -1.238 1.00 95.00 211 ASP A N 1
ATOM 1716 C CA . ASP A 1 211 ? 1.962 1.556 -0.516 1.00 95.00 211 ASP A CA 1
ATOM 1717 C C . ASP A 1 211 ? 0.812 0.633 -0.114 1.00 95.00 211 ASP A C 1
ATOM 1719 O O . ASP A 1 211 ? 0.463 -0.298 -0.849 1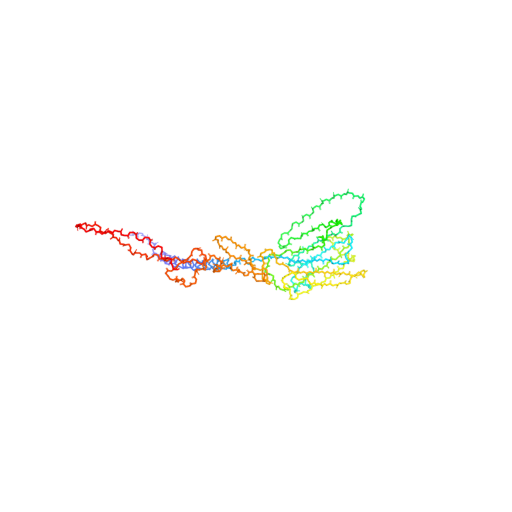.00 95.00 211 ASP A O 1
ATOM 1723 N N . CYS A 1 212 ? 0.252 0.856 1.068 1.00 96.25 212 CYS A N 1
ATOM 1724 C CA . CYS A 1 212 ? -0.902 0.085 1.510 1.00 96.25 212 CYS A CA 1
ATOM 1725 C C . CYS A 1 212 ? -2.163 0.590 0.802 1.00 96.25 212 CYS A C 1
ATOM 1727 O O . CYS A 1 212 ? -2.250 1.755 0.394 1.00 96.25 212 CYS A O 1
ATOM 1729 N N . ASP A 1 213 ? -3.153 -0.287 0.646 1.00 95.44 213 ASP A N 1
ATOM 1730 C CA . ASP A 1 213 ? -4.454 0.143 0.150 1.00 95.44 213 ASP A CA 1
ATOM 1731 C C . ASP A 1 213 ? -5.137 1.063 1.161 1.00 95.44 213 ASP A C 1
ATOM 1733 O O . ASP A 1 213 ? -4.762 1.163 2.330 1.00 95.44 213 ASP A O 1
ATOM 1737 N N . HIS A 1 214 ? -6.178 1.754 0.705 1.00 93.88 214 HIS A N 1
ATOM 1738 C CA . HIS A 1 214 ? -6.939 2.627 1.580 1.00 93.88 214 HIS A CA 1
ATOM 1739 C C . HIS A 1 214 ? -7.474 1.856 2.796 1.00 93.88 214 HIS A C 1
ATOM 1741 O O . HIS A 1 214 ? -8.008 0.758 2.646 1.00 93.88 214 HIS A O 1
ATOM 1747 N N . TYR A 1 215 ? -7.345 2.461 3.980 1.00 95.44 215 TYR A N 1
ATOM 1748 C CA . TYR A 1 215 ? -7.665 1.871 5.286 1.00 95.44 215 TYR A CA 1
ATOM 1749 C C . TYR A 1 215 ? -6.732 0.752 5.764 1.00 95.44 215 TYR A C 1
ATOM 1751 O O . TYR A 1 215 ? -6.944 0.243 6.860 1.00 95.44 215 TYR A O 1
ATOM 1759 N N . TYR A 1 216 ? -5.708 0.365 5.002 1.00 96.44 216 TYR A N 1
ATOM 1760 C CA . TYR A 1 216 ? -4.665 -0.540 5.477 1.00 96.44 216 TYR A CA 1
ATOM 1761 C C . TYR A 1 216 ? -3.442 0.256 5.935 1.00 96.44 216 TYR A C 1
ATOM 1763 O O . TYR A 1 216 ? -3.003 1.206 5.289 1.00 96.44 216 TYR A O 1
ATOM 1771 N N . HIS A 1 217 ? -2.905 -0.140 7.080 1.00 94.56 217 HIS A N 1
ATOM 1772 C CA . HIS A 1 217 ? -1.789 0.495 7.772 1.00 94.56 217 HIS A CA 1
ATOM 1773 C C . HIS A 1 217 ? -0.801 -0.579 8.249 1.00 94.56 217 HIS A C 1
ATOM 1775 O O . HIS A 1 217 ? -0.989 -1.750 7.919 1.00 94.56 217 HIS A O 1
ATOM 1781 N N . SER A 1 218 ? 0.191 -0.167 9.051 1.00 94.56 218 SER A N 1
ATOM 1782 C CA . SER A 1 218 ? 1.359 -0.933 9.512 1.00 94.56 218 SER A CA 1
ATOM 1783 C C . SER A 1 218 ? 2.396 -1.223 8.426 1.00 94.56 218 SER A C 1
ATOM 1785 O O . SER A 1 218 ? 2.127 -1.140 7.229 1.00 94.56 218 SER A O 1
ATOM 1787 N N . ASP A 1 219 ? 3.610 -1.566 8.863 1.00 94.94 219 ASP A N 1
ATOM 1788 C CA . ASP A 1 219 ? 4.757 -1.841 7.985 1.00 94.94 219 ASP A CA 1
ATOM 1789 C C . ASP A 1 219 ? 4.565 -3.114 7.131 1.00 94.94 219 ASP A C 1
ATOM 1791 O O . ASP A 1 219 ? 5.389 -3.434 6.276 1.00 94.94 219 ASP A O 1
ATOM 1795 N N . ASP A 1 220 ? 3.476 -3.850 7.352 1.00 94.81 220 ASP A N 1
ATOM 1796 C CA . ASP A 1 220 ? 3.112 -5.066 6.635 1.00 94.81 220 ASP A CA 1
ATOM 1797 C C . ASP A 1 220 ? 1.738 -4.996 5.932 1.00 94.81 220 ASP A C 1
ATOM 1799 O O . ASP A 1 220 ? 1.264 -6.006 5.401 1.00 94.81 220 ASP A O 1
ATOM 1803 N N . CYS A 1 221 ? 1.109 -3.811 5.901 1.00 96.12 221 CYS A N 1
ATOM 1804 C CA . CYS A 1 221 ? -0.213 -3.549 5.314 1.00 96.12 221 CYS A CA 1
ATOM 1805 C C . CYS A 1 221 ? -1.330 -4.492 5.799 1.00 96.12 221 CYS A C 1
ATOM 1807 O O . CYS A 1 221 ? -2.282 -4.759 5.060 1.00 96.12 221 CYS A O 1
ATOM 1809 N N . ALA A 1 222 ? -1.216 -5.029 7.017 1.00 95.19 222 ALA A N 1
ATOM 1810 C CA . ALA A 1 222 ? -2.172 -5.984 7.582 1.00 95.19 222 ALA A CA 1
ATOM 1811 C C . ALA A 1 222 ? -3.158 -5.352 8.572 1.00 95.19 222 ALA A C 1
ATOM 1813 O O . ALA A 1 222 ? -4.168 -5.971 8.910 1.00 95.19 222 ALA A O 1
ATOM 1814 N N . THR A 1 223 ? -2.902 -4.126 9.036 1.00 94.88 223 THR A N 1
ATOM 1815 C CA . THR A 1 223 ? -3.789 -3.483 10.011 1.00 94.88 223 THR A CA 1
ATOM 1816 C C . THR A 1 223 ? -4.874 -2.688 9.300 1.00 94.88 223 THR A C 1
ATOM 1818 O O . THR A 1 223 ? -4.609 -1.613 8.768 1.00 94.88 223 THR A O 1
ATOM 1821 N N . PHE A 1 224 ? -6.111 -3.190 9.313 1.00 94.62 224 PHE A N 1
ATOM 1822 C CA . PHE A 1 224 ? -7.260 -2.459 8.780 1.00 94.62 224 PHE A CA 1
ATOM 1823 C C . PHE A 1 224 ? -7.817 -1.462 9.807 1.00 94.62 224 PHE A C 1
ATOM 1825 O O . PHE A 1 224 ? -8.232 -1.848 10.902 1.00 94.62 224 PHE A O 1
ATOM 1832 N N . CYS A 1 225 ? -7.898 -0.190 9.427 1.00 95.88 225 CYS A N 1
ATOM 1833 C CA . CYS A 1 225 ? -8.567 0.854 10.186 1.00 95.88 225 CYS A CA 1
ATOM 1834 C C . CYS A 1 225 ? -9.284 1.821 9.244 1.00 95.88 225 CYS A C 1
ATOM 1836 O O . CYS A 1 225 ? -8.676 2.542 8.455 1.00 95.88 225 CYS A O 1
ATOM 1838 N N . ARG A 1 226 ? -10.610 1.863 9.367 1.00 96.06 226 ARG A N 1
ATOM 1839 C CA . ARG A 1 226 ? -11.453 2.863 8.718 1.00 96.06 226 ARG A CA 1
ATOM 1840 C C . ARG A 1 226 ? -12.060 3.751 9.787 1.00 96.06 226 ARG A C 1
ATOM 1842 O O . ARG A 1 226 ? -12.753 3.253 10.669 1.00 96.06 226 ARG A O 1
ATOM 1849 N N . GLU A 1 227 ? -11.812 5.049 9.673 1.00 96.62 227 GLU A N 1
ATOM 1850 C CA . GLU A 1 227 ? -12.334 6.047 10.604 1.00 96.62 227 GLU A CA 1
ATOM 1851 C C . GLU A 1 227 ? -13.854 5.970 10.707 1.00 96.62 227 GLU A C 1
ATOM 1853 O O . GLU A 1 227 ? -14.555 5.699 9.719 1.00 96.62 227 GLU A O 1
ATOM 1858 N N . ARG A 1 228 ? -14.363 6.214 11.915 1.00 96.50 228 ARG A N 1
ATOM 1859 C CA . ARG A 1 228 ? -15.788 6.097 12.195 1.00 96.50 228 ARG A CA 1
ATOM 1860 C C . ARG A 1 228 ? -16.235 7.030 13.305 1.00 96.50 228 ARG A C 1
ATOM 1862 O O . ARG A 1 228 ? -15.500 7.287 14.252 1.00 96.50 228 ARG A O 1
ATOM 1869 N N . ASN A 1 229 ? -17.463 7.517 13.178 1.00 97.38 229 ASN A N 1
ATOM 1870 C CA . ASN A 1 229 ? -18.117 8.346 14.178 1.00 97.38 229 ASN A CA 1
ATOM 1871 C C . ASN A 1 229 ? -19.625 8.059 14.172 1.00 97.38 229 ASN A C 1
ATOM 1873 O O . ASN A 1 229 ? -20.417 8.845 13.654 1.00 97.38 229 ASN A O 1
ATOM 1877 N N . ASP A 1 230 ? -20.001 6.886 14.674 1.00 95.69 230 ASP A N 1
ATOM 1878 C CA . ASP A 1 230 ? -21.386 6.416 14.766 1.00 95.69 230 ASP A CA 1
ATOM 1879 C C . ASP A 1 230 ? -21.601 5.593 16.045 1.00 95.69 230 ASP A C 1
ATOM 1881 O O . ASP A 1 230 ? -20.685 5.431 16.845 1.00 95.69 230 ASP A O 1
ATOM 1885 N N . THR A 1 231 ? -22.804 5.042 16.230 1.00 93.19 231 THR A N 1
ATOM 1886 C CA . THR A 1 231 ? -23.221 4.298 17.435 1.00 93.19 231 THR A CA 1
ATOM 1887 C C . THR A 1 231 ? -22.317 3.138 17.831 1.00 93.19 231 THR A C 1
ATOM 1889 O O . THR A 1 231 ? -22.412 2.635 18.946 1.00 93.19 231 THR A O 1
ATOM 1892 N N . PHE A 1 232 ? -21.487 2.654 16.918 1.00 94.56 232 PHE A N 1
ATOM 1893 C CA . PHE A 1 232 ? -20.627 1.516 17.167 1.00 94.56 232 PHE A CA 1
ATOM 1894 C C . PHE A 1 232 ? -19.176 1.947 17.450 1.00 94.56 232 PHE A C 1
ATOM 1896 O O . PHE A 1 232 ? -18.356 1.097 17.798 1.00 94.56 232 PHE A O 1
ATOM 1903 N N . GLY A 1 233 ? -18.793 3.208 17.219 1.00 96.31 233 GLY A N 1
ATOM 1904 C CA . GLY A 1 233 ? -17.451 3.692 17.546 1.00 96.31 233 GLY A CA 1
ATOM 1905 C C . GLY A 1 233 ? -17.125 5.085 17.015 1.00 96.31 233 GLY A C 1
ATOM 1906 O O . GLY A 1 233 ? -17.560 5.482 15.932 1.00 96.31 233 GLY A O 1
ATOM 1907 N N . HIS A 1 234 ? -16.286 5.777 17.782 1.00 98.00 234 HIS A N 1
ATOM 1908 C CA . HIS A 1 234 ? -15.904 7.173 17.606 1.00 98.00 234 HIS A CA 1
ATOM 1909 C C . HIS A 1 234 ? -14.376 7.299 17.614 1.00 98.00 234 HIS A C 1
ATOM 1911 O O . HIS A 1 234 ? -13.762 7.532 18.659 1.00 98.00 234 HIS A O 1
ATOM 1917 N N . TYR A 1 235 ? -13.739 7.102 16.460 1.00 97.88 235 TYR A N 1
ATOM 1918 C CA . TYR A 1 235 ? -12.282 7.094 16.333 1.00 97.88 235 TYR A CA 1
ATOM 1919 C C . TYR A 1 235 ? -11.775 7.563 14.967 1.00 97.88 235 TYR A C 1
ATOM 1921 O O . TYR A 1 235 ? -12.400 7.327 13.930 1.00 97.88 235 TYR A O 1
ATOM 1929 N N . SER A 1 236 ? -10.588 8.167 14.983 1.00 97.69 236 SER A N 1
ATOM 1930 C CA . SER A 1 236 ? -9.716 8.326 13.816 1.00 97.69 236 SER A CA 1
ATOM 1931 C C . SER A 1 236 ? -8.668 7.210 13.779 1.00 97.69 236 SER A C 1
ATOM 1933 O O . SER A 1 236 ? -8.489 6.474 14.753 1.00 97.69 236 SER A O 1
ATOM 1935 N N . CYS A 1 237 ? -7.981 7.059 12.652 1.00 96.94 237 CYS A N 1
ATOM 1936 C CA . CYS A 1 237 ? -6.969 6.020 12.470 1.00 96.94 237 CYS A CA 1
ATOM 1937 C C . CYS A 1 237 ? -5.570 6.631 12.485 1.00 96.94 237 CYS A C 1
ATOM 1939 O O . CYS A 1 237 ? -5.275 7.564 11.739 1.00 96.94 237 CYS A O 1
ATOM 1941 N N . GLU A 1 238 ? -4.683 6.094 13.318 1.00 94.50 238 GLU A N 1
ATOM 1942 C CA . GLU A 1 238 ? -3.284 6.503 13.321 1.00 94.50 238 GLU A CA 1
ATOM 1943 C C . GLU A 1 238 ? -2.605 6.091 12.004 1.00 94.50 238 GLU A C 1
ATOM 1945 O O . GLU A 1 238 ? -2.606 4.923 11.620 1.00 94.50 238 GLU A O 1
ATOM 1950 N N . SER A 1 239 ? -1.976 7.045 11.309 1.00 90.62 239 SER A N 1
ATOM 1951 C CA . SER A 1 239 ? -1.467 6.814 9.949 1.00 90.62 239 SER A CA 1
ATOM 1952 C C . SER A 1 239 ? -0.378 5.738 9.849 1.00 90.62 239 SER A C 1
ATOM 1954 O O . SER A 1 239 ? -0.225 5.171 8.768 1.00 90.62 239 SER A O 1
ATOM 1956 N N . LYS A 1 240 ? 0.403 5.494 10.911 1.00 90.38 240 LYS A N 1
ATOM 1957 C CA . LYS A 1 240 ? 1.579 4.606 10.871 1.00 90.38 240 LYS A CA 1
ATOM 1958 C C . LYS A 1 240 ? 1.208 3.137 11.087 1.00 90.38 240 LYS A C 1
ATOM 1960 O O . LYS A 1 240 ? 1.532 2.280 10.280 1.00 90.38 240 LYS A O 1
ATOM 1965 N N . ASN A 1 241 ? 0.530 2.854 12.186 1.00 93.38 241 ASN A N 1
ATOM 1966 C CA . ASN A 1 241 ? 0.203 1.513 12.678 1.00 93.38 241 ASN A CA 1
ATOM 1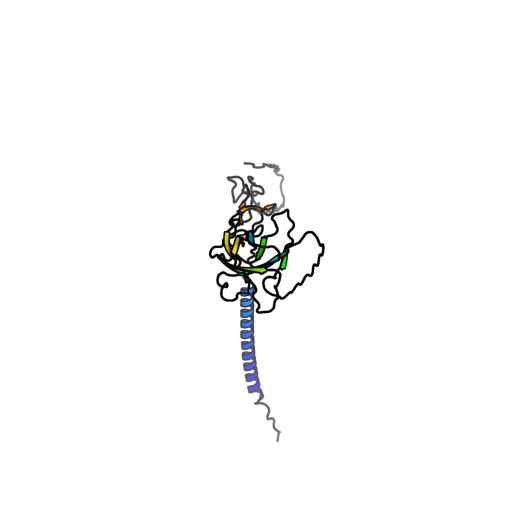967 C C . ASN A 1 241 ? -1.288 1.170 12.519 1.00 93.38 241 ASN A C 1
ATOM 1969 O O . ASN A 1 241 ? -1.645 0.021 12.722 1.00 93.38 241 ASN A O 1
ATOM 1973 N N . GLY A 1 242 ? -2.155 2.125 12.165 1.00 94.50 242 GLY A N 1
ATOM 1974 C CA . GLY A 1 242 ? -3.597 1.897 12.037 1.00 94.50 242 GLY A CA 1
ATOM 1975 C C . GLY A 1 242 ? -4.319 1.759 13.371 1.00 94.50 242 GLY A C 1
ATOM 1976 O O . GLY A 1 242 ? -5.426 1.227 13.412 1.00 94.50 242 GLY A O 1
ATOM 1977 N N . HIS A 1 243 ? -3.714 2.193 14.479 1.00 94.69 243 HIS A N 1
ATOM 1978 C CA . HIS A 1 243 ? -4.375 2.126 15.777 1.00 94.69 243 HIS A CA 1
ATOM 1979 C C . HIS A 1 243 ? -5.558 3.095 15.835 1.00 94.69 243 HIS A C 1
ATOM 1981 O O . HIS A 1 243 ? -5.486 4.228 15.353 1.00 94.69 243 HIS A O 1
ATOM 1987 N N . LYS A 1 244 ? -6.653 2.655 16.462 1.00 96.75 244 LYS A N 1
ATOM 1988 C CA . LYS A 1 244 ? -7.827 3.501 16.681 1.00 96.75 244 LYS A CA 1
ATOM 1989 C C . LYS A 1 244 ? -7.496 4.565 17.723 1.00 96.75 244 LYS A C 1
ATOM 1991 O O . LYS A 1 244 ? -7.188 4.252 18.872 1.00 96.75 244 LYS A O 1
ATOM 1996 N N . GLN A 1 245 ? -7.594 5.823 17.326 1.00 97.25 245 GLN A N 1
ATOM 1997 C CA . GLN A 1 245 ? -7.461 6.974 18.205 1.00 97.25 245 GLN A CA 1
ATOM 1998 C C . GLN A 1 245 ? -8.862 7.458 18.564 1.00 97.25 245 GLN A C 1
ATOM 2000 O O . GLN A 1 245 ? -9.559 8.043 17.736 1.00 97.25 245 GLN A O 1
ATOM 2005 N N . CYS A 1 246 ? -9.300 7.173 19.791 1.00 98.19 246 CYS A N 1
ATOM 2006 C CA . CYS A 1 246 ? -10.635 7.561 20.229 1.00 98.19 246 CYS A CA 1
ATOM 2007 C C . CYS A 1 246 ? -10.810 9.079 20.176 1.00 98.19 246 CYS A C 1
ATOM 2009 O O . CYS A 1 246 ? -9.963 9.828 20.673 1.00 98.19 246 CYS A O 1
ATOM 2011 N N . LEU A 1 247 ? -11.944 9.514 19.630 1.00 98.19 247 LEU A N 1
ATOM 2012 C CA . LEU A 1 247 ? -12.349 10.912 19.656 1.00 98.19 247 LEU A CA 1
ATOM 2013 C C . LEU A 1 247 ? -12.518 11.390 21.105 1.00 98.19 247 LEU A C 1
ATOM 2015 O O . LEU A 1 247 ? -12.665 10.600 22.047 1.00 98.19 247 LEU A O 1
ATOM 2019 N N . TYR A 1 248 ? -12.486 12.710 21.293 1.00 96.81 248 TYR A N 1
ATOM 2020 C CA . TYR A 1 248 ? -12.661 13.311 22.611 1.00 96.81 248 TYR A CA 1
ATOM 2021 C C . TYR A 1 248 ? -13.952 12.811 23.272 1.00 96.81 248 TYR A C 1
ATOM 2023 O O . TYR A 1 248 ? -14.991 12.712 22.624 1.00 96.81 248 TYR A O 1
ATOM 2031 N N . GLY A 1 249 ? -13.871 12.465 24.557 1.00 96.94 249 GLY A N 1
ATOM 2032 C CA . GLY A 1 249 ? -15.006 11.907 25.289 1.00 96.94 249 GLY A CA 1
ATOM 2033 C C . GLY A 1 249 ? -15.253 10.408 25.083 1.00 96.94 249 GLY A C 1
ATOM 2034 O O . GLY A 1 249 ? -16.137 9.874 25.738 1.00 96.94 249 GLY A O 1
ATOM 2035 N N . TRP A 1 250 ? -14.467 9.694 24.267 1.00 98.06 250 TRP A N 1
ATOM 2036 C CA . TRP A 1 250 ? -14.643 8.252 24.019 1.00 98.06 250 TRP A CA 1
ATOM 2037 C C . TRP A 1 250 ? -13.449 7.410 24.490 1.00 98.06 250 TRP A C 1
ATOM 2039 O O . TRP A 1 250 ? -12.314 7.896 24.591 1.00 98.06 250 TRP A O 1
ATOM 2049 N N . LYS A 1 251 ? -13.710 6.142 24.831 1.00 96.12 251 LYS A N 1
ATOM 2050 C CA . LYS A 1 251 ? -12.743 5.134 25.301 1.00 96.12 251 LYS A CA 1
ATOM 2051 C C . LYS A 1 251 ? -13.158 3.713 24.897 1.00 96.12 251 LYS A C 1
ATOM 2053 O O . LYS A 1 251 ? -14.243 3.490 24.371 1.00 96.12 251 LYS A O 1
ATOM 2058 N N . GLY A 1 252 ? -12.300 2.746 25.222 1.00 95.12 252 GLY A N 1
ATOM 2059 C CA . GLY A 1 252 ? -12.474 1.334 24.878 1.00 95.12 252 GLY A CA 1
ATOM 2060 C C . GLY A 1 252 ? -11.711 0.964 23.609 1.00 95.12 252 GLY A C 1
ATOM 2061 O O . GLY A 1 252 ? -11.284 1.834 22.861 1.00 95.12 252 GLY A O 1
ATOM 2062 N N . GLU A 1 253 ? -11.541 -0.334 23.370 1.00 93.56 253 GLU A N 1
ATOM 2063 C CA . GLU A 1 253 ? -10.794 -0.864 22.219 1.00 93.56 253 GLU A CA 1
ATOM 2064 C C . GLU A 1 253 ? -11.393 -0.440 20.866 1.00 93.56 253 GLU A C 1
ATOM 2066 O O . GLU A 1 253 ? -10.675 -0.257 19.884 1.00 93.56 253 GLU A O 1
ATOM 2071 N N . ASN A 1 254 ? -12.713 -0.235 20.824 1.00 95.06 254 ASN A N 1
ATOM 2072 C CA . ASN A 1 254 ? -13.444 0.221 19.642 1.00 95.06 254 ASN A CA 1
ATOM 2073 C C . ASN A 1 254 ? -13.930 1.672 19.748 1.00 95.06 254 ASN A C 1
ATOM 2075 O O . ASN A 1 254 ? -14.662 2.132 18.871 1.00 95.06 254 ASN A O 1
ATOM 2079 N N . CYS A 1 255 ? -13.504 2.395 20.791 1.00 97.50 255 CYS A N 1
ATOM 2080 C CA . CYS A 1 255 ? -13.905 3.777 21.057 1.00 97.50 255 CYS A CA 1
ATOM 2081 C C . CYS A 1 255 ? -15.429 3.971 21.044 1.00 97.50 255 CYS A C 1
ATOM 2083 O O . CYS A 1 255 ? -15.949 4.949 20.514 1.00 97.50 255 CYS A O 1
ATOM 2085 N N . ASP A 1 256 ? -16.132 2.992 21.596 1.00 96.50 256 ASP A N 1
ATOM 2086 C CA . ASP A 1 256 ? -17.585 2.848 21.636 1.00 96.50 256 ASP A CA 1
ATOM 2087 C C . ASP A 1 256 ? -18.158 3.130 23.030 1.00 96.50 256 ASP A C 1
ATOM 2089 O O . ASP A 1 256 ? -19.371 3.132 23.224 1.00 96.50 256 ASP A O 1
ATOM 2093 N N . LYS A 1 257 ? -17.292 3.386 24.019 1.00 96.06 257 LYS A N 1
ATOM 2094 C CA . LYS A 1 257 ? -17.695 3.690 25.392 1.00 96.06 257 LYS A CA 1
ATOM 2095 C C . LYS A 1 257 ? -17.468 5.169 25.693 1.00 96.06 257 LYS A C 1
ATOM 2097 O O . LYS A 1 257 ? -16.339 5.639 25.525 1.00 96.06 257 LYS A O 1
ATOM 2102 N N . PRO A 1 258 ? -18.468 5.899 26.201 1.00 96.62 258 PRO A N 1
ATOM 2103 C CA . PRO A 1 258 ? -18.266 7.270 26.637 1.00 96.62 258 PRO A CA 1
ATOM 2104 C C . PRO A 1 258 ? -17.352 7.322 27.873 1.00 96.62 258 PRO A C 1
ATOM 2106 O O . PRO A 1 258 ? -17.327 6.433 28.734 1.00 96.62 258 PRO A O 1
ATOM 2109 N N . LYS A 1 259 ? -16.560 8.384 27.961 1.00 96.75 259 LYS A N 1
ATOM 2110 C CA . LYS A 1 259 ? -15.832 8.792 29.159 1.00 96.75 259 LYS A CA 1
ATOM 2111 C C . LYS A 1 259 ? -16.801 9.599 30.018 1.00 96.75 259 LYS A C 1
ATOM 2113 O O . LYS A 1 259 ? -17.201 10.691 29.632 1.00 96.75 259 LYS A O 1
ATOM 2118 N N . CYS A 1 260 ? -17.188 9.041 31.161 1.00 96.56 260 CYS A N 1
ATOM 2119 C CA . CYS A 1 260 ? -18.056 9.735 32.107 1.00 96.56 260 CYS A CA 1
ATOM 2120 C C . CYS A 1 260 ? -17.344 10.934 32.730 1.00 96.56 260 CYS A C 1
ATOM 2122 O O . CYS A 1 260 ? -16.111 10.996 32.733 1.00 96.56 260 CYS A O 1
ATOM 2124 N N . ARG A 1 261 ? -18.133 11.846 33.305 1.00 95.94 261 ARG A N 1
ATOM 2125 C CA . ARG A 1 261 ? -17.626 13.010 34.038 1.00 95.94 261 ARG A CA 1
ATOM 2126 C C . ARG A 1 261 ? -16.553 12.603 35.048 1.00 95.94 261 ARG A C 1
ATOM 2128 O O . ARG A 1 261 ? -16.701 11.601 35.754 1.00 95.94 261 ARG A O 1
ATOM 2135 N N . ASN A 1 262 ? -15.507 13.418 35.167 1.00 95.62 262 ASN A N 1
ATOM 2136 C CA . ASN A 1 262 ? -14.469 13.229 36.179 1.00 95.62 262 ASN A CA 1
ATOM 2137 C C . ASN A 1 262 ? -15.088 13.092 37.582 1.00 95.62 262 ASN A C 1
ATOM 2139 O O . ASN A 1 262 ? -15.893 13.924 37.993 1.00 95.62 262 ASN A O 1
ATOM 2143 N N . GLY A 1 263 ? -14.714 12.034 38.306 1.00 92.19 263 GLY A N 1
ATOM 2144 C CA . GLY A 1 263 ? -15.254 11.724 39.635 1.00 92.19 263 GLY A CA 1
ATOM 2145 C C . GLY A 1 263 ? -16.540 10.885 39.644 1.00 92.19 263 GLY A C 1
ATOM 2146 O O . GLY A 1 263 ? -17.025 10.551 40.724 1.00 92.19 263 GLY A O 1
ATOM 2147 N N . CYS A 1 264 ? -17.085 10.499 38.484 1.00 94.38 264 CYS A N 1
ATOM 2148 C CA . CYS A 1 264 ? -18.208 9.563 38.423 1.00 94.38 264 CYS A CA 1
ATOM 2149 C C . CYS A 1 264 ? -17.787 8.186 38.962 1.00 94.38 264 CYS A C 1
ATOM 2151 O O . CYS A 1 264 ? -16.802 7.603 38.509 1.00 94.38 264 CYS A O 1
ATOM 2153 N N . ASN A 1 265 ? -18.526 7.665 39.942 1.00 93.31 265 ASN A N 1
ATOM 2154 C CA . ASN A 1 265 ? -18.212 6.385 40.571 1.00 93.31 265 ASN A CA 1
ATOM 2155 C C . ASN A 1 265 ? -18.400 5.231 39.567 1.00 93.31 265 ASN A C 1
ATOM 2157 O O . ASN A 1 265 ? -19.486 5.075 39.023 1.00 93.31 265 ASN A O 1
ATOM 2161 N N . GLU A 1 266 ? -17.388 4.391 39.346 1.00 89.25 266 GLU A N 1
ATOM 2162 C CA . GLU A 1 266 ? -17.470 3.311 38.345 1.00 89.25 266 GLU A CA 1
ATOM 2163 C C . GLU A 1 266 ? -18.464 2.192 38.719 1.00 89.25 266 GLU A C 1
ATOM 2165 O O . GLU A 1 266 ? -19.026 1.539 37.838 1.00 89.25 266 GLU A O 1
ATOM 2170 N N . MET A 1 267 ? -18.716 1.992 40.019 1.00 89.31 267 MET A N 1
ATOM 2171 C CA . MET A 1 267 ? -19.618 0.956 40.540 1.00 89.31 267 MET A CA 1
ATOM 2172 C C . MET A 1 267 ? -21.073 1.430 40.621 1.00 89.31 267 MET A C 1
ATOM 2174 O O . MET A 1 267 ? -21.996 0.656 40.377 1.00 89.31 267 MET A O 1
ATOM 2178 N N . HIS A 1 268 ? -21.287 2.700 40.967 1.00 90.69 268 HIS A N 1
ATOM 2179 C CA . HIS A 1 268 ? -22.609 3.277 41.242 1.00 90.69 268 HIS A CA 1
ATOM 2180 C C . HIS A 1 268 ? -23.057 4.313 40.209 1.00 90.69 268 HIS A C 1
ATOM 2182 O O . HIS A 1 268 ? -24.197 4.770 40.259 1.00 90.69 268 HIS A O 1
ATOM 2188 N N . GLY A 1 269 ? -22.187 4.674 39.273 1.00 92.44 269 GLY A N 1
ATOM 2189 C CA . GLY A 1 269 ? -22.445 5.598 38.181 1.00 92.44 269 GLY A CA 1
ATOM 2190 C C . GLY A 1 269 ? -22.330 4.923 36.815 1.00 92.44 269 GLY A C 1
ATOM 2191 O O . GLY A 1 269 ? -21.764 3.834 36.668 1.00 92.44 269 GLY A O 1
ATOM 2192 N N . PHE A 1 270 ? -22.911 5.560 35.807 1.00 94.31 270 PHE A N 1
ATOM 2193 C CA . PHE A 1 270 ? -22.716 5.256 34.392 1.00 94.31 270 PHE A CA 1
ATOM 2194 C C . PHE A 1 270 ? -22.984 6.511 33.553 1.00 94.31 270 PHE A C 1
ATOM 2196 O O . PHE A 1 270 ? -23.466 7.519 34.064 1.00 94.31 270 PHE A O 1
ATOM 2203 N N . CYS A 1 271 ? -22.661 6.463 32.268 1.00 94.81 271 CYS A N 1
ATOM 2204 C CA . CYS A 1 271 ? -22.965 7.525 31.323 1.00 94.81 271 CYS A CA 1
ATOM 2205 C C . CYS A 1 271 ? -23.243 6.909 29.951 1.00 94.81 271 CYS A C 1
ATOM 2207 O O . CYS A 1 271 ? -22.590 5.938 29.567 1.00 94.81 271 CYS A O 1
ATOM 2209 N N . GLU A 1 272 ? -24.223 7.456 29.236 1.00 92.81 272 GLU A N 1
ATOM 2210 C CA . GLU A 1 272 ? -24.519 7.091 27.841 1.00 92.81 272 GLU A CA 1
ATOM 2211 C C . GLU A 1 272 ? -23.864 8.070 26.860 1.00 92.81 272 GLU A C 1
ATOM 2213 O O . GLU A 1 272 ? -23.526 7.697 25.739 1.00 92.81 272 GLU A O 1
ATOM 2218 N N . LEU A 1 273 ? -23.613 9.300 27.316 1.00 94.19 273 LEU A N 1
ATOM 2219 C CA . LEU A 1 273 ? -22.889 10.337 26.595 1.00 94.19 273 LEU A CA 1
ATOM 2220 C C . LEU A 1 273 ? -21.632 10.770 27.367 1.00 94.19 273 LEU A C 1
ATOM 2222 O O . LEU A 1 273 ? -21.577 10.621 28.594 1.00 94.19 273 LEU A O 1
ATOM 2226 N N . PRO A 1 274 ? -20.609 11.300 26.674 1.00 96.62 274 PRO A N 1
ATOM 2227 C CA . PRO A 1 274 ? -19.423 11.840 27.327 1.00 96.62 274 PRO A CA 1
ATOM 2228 C C . PRO A 1 274 ? -19.752 12.937 28.349 1.00 96.62 274 PRO A C 1
ATOM 2230 O O . PRO A 1 274 ? -20.696 13.700 28.168 1.00 96.62 274 PRO A O 1
ATOM 2233 N N . ASP A 1 275 ? -18.957 13.020 29.418 1.00 94.69 275 ASP A N 1
ATOM 2234 C CA . ASP A 1 275 ? -19.042 14.046 30.475 1.00 94.69 275 ASP A CA 1
ATOM 2235 C C . ASP A 1 275 ? -20.357 14.089 31.286 1.00 94.69 275 ASP A C 1
ATOM 2237 O O . ASP A 1 275 ? -20.587 14.983 32.118 1.00 94.69 275 ASP A O 1
ATOM 2241 N N . GLU A 1 276 ? -21.192 13.062 31.138 1.00 94.38 276 GLU A N 1
ATOM 2242 C CA . GLU A 1 276 ? -22.340 12.808 32.002 1.00 94.38 276 GLU A CA 1
ATOM 2243 C C . GLU A 1 276 ? -21.993 11.865 33.162 1.00 94.38 276 GLU A C 1
ATOM 2245 O O . GLU A 1 276 ? -20.983 11.155 33.157 1.00 94.38 276 GLU A O 1
ATOM 2250 N N . CYS A 1 277 ? -22.845 11.863 34.186 1.00 95.31 277 CYS A N 1
ATOM 2251 C CA . CYS A 1 277 ? -22.847 10.848 35.231 1.00 95.31 277 CYS A CA 1
ATOM 2252 C C . CYS A 1 277 ? -24.284 10.647 35.715 1.00 95.31 277 CYS A C 1
ATOM 2254 O O . CYS A 1 277 ? -24.925 11.580 36.199 1.00 95.31 277 CYS A O 1
ATOM 2256 N N . GLN A 1 278 ? -24.787 9.430 35.565 1.00 92.81 278 GLN A N 1
ATOM 2257 C CA . GLN A 1 278 ? -26.098 8.993 36.020 1.00 92.81 278 GLN A CA 1
ATOM 2258 C C . GLN A 1 278 ? -25.911 7.942 37.112 1.00 92.81 278 GLN A C 1
ATOM 2260 O O . GLN A 1 278 ? -25.079 7.043 36.987 1.00 92.81 278 GLN A O 1
ATOM 2265 N N . CYS A 1 279 ? -26.675 8.049 38.197 1.00 91.25 279 CYS A N 1
ATOM 2266 C CA . CYS A 1 279 ? -26.633 7.063 39.269 1.00 91.25 279 CYS A CA 1
ATOM 2267 C C . CYS A 1 279 ? -27.375 5.795 38.848 1.00 91.25 279 CYS A C 1
ATOM 2269 O O . CYS A 1 279 ? -28.506 5.850 38.364 1.00 91.25 279 CYS A O 1
ATOM 2271 N N . ARG A 1 280 ? -26.774 4.638 39.112 1.00 88.25 280 ARG A N 1
ATOM 2272 C CA . ARG A 1 280 ? -27.484 3.363 39.049 1.00 88.25 280 ARG A CA 1
ATOM 2273 C C . ARG A 1 280 ? -28.518 3.367 40.168 1.00 88.25 280 ARG A C 1
ATOM 2275 O O . ARG A 1 280 ? -28.164 3.532 41.336 1.00 88.25 280 ARG A O 1
ATOM 2282 N N . SER A 1 281 ? -29.794 3.204 39.828 1.00 82.62 281 SER A N 1
ATOM 2283 C CA . SER A 1 281 ? -30.816 2.975 40.847 1.00 82.62 281 SER A CA 1
ATOM 2284 C C . SER A 1 281 ? -30.427 1.727 41.639 1.00 82.62 281 SER A C 1
ATOM 2286 O O . SER A 1 281 ? -30.053 0.730 41.009 1.00 82.62 281 SER A O 1
ATOM 2288 N N . PRO A 1 282 ? -30.536 1.727 42.979 1.00 73.62 282 PRO A N 1
ATOM 2289 C CA . PRO A 1 282 ? -30.505 0.481 43.719 1.00 73.62 282 PRO A CA 1
ATOM 2290 C C . PRO A 1 282 ? -31.566 -0.406 43.079 1.00 73.62 282 PRO A C 1
ATOM 2292 O O . PRO A 1 282 ? -32.736 -0.022 43.026 1.00 73.62 282 PRO A O 1
ATOM 2295 N N . THR A 1 283 ? -31.171 -1.555 42.537 1.00 61.38 283 THR A N 1
ATOM 2296 C CA . THR A 1 283 ? -32.129 -2.628 42.312 1.00 61.38 283 THR A CA 1
ATOM 2297 C C . THR A 1 283 ? -32.692 -2.918 43.690 1.00 61.38 283 THR A C 1
ATOM 2299 O O . THR A 1 283 ? -32.043 -3.591 44.492 1.00 61.38 283 THR A O 1
ATOM 2302 N N . ALA A 1 284 ? -33.840 -2.320 44.017 1.00 53.38 284 ALA A N 1
ATOM 2303 C CA . ALA A 1 284 ? -34.597 -2.745 45.169 1.00 53.38 284 ALA A CA 1
ATOM 2304 C C . ALA A 1 284 ? -34.800 -4.245 44.936 1.00 53.38 284 ALA A C 1
ATOM 2306 O O . ALA A 1 284 ? -35.331 -4.605 43.877 1.00 53.38 284 ALA A O 1
ATOM 2307 N N . PRO A 1 285 ? -34.313 -5.132 45.824 1.00 51.44 285 PRO A N 1
ATOM 2308 C CA . PRO A 1 285 ? -34.731 -6.518 45.742 1.00 51.44 285 PRO A CA 1
ATOM 2309 C C . PRO A 1 285 ? -36.252 -6.463 45.709 1.00 51.44 285 PRO A C 1
ATOM 2311 O O . PRO A 1 285 ? -36.827 -5.709 46.494 1.00 51.44 285 PRO A O 1
ATOM 2314 N N . PHE A 1 286 ? -36.859 -7.142 44.733 1.00 46.97 286 PHE A N 1
ATOM 2315 C CA . PHE A 1 286 ? -38.304 -7.262 44.576 1.00 46.97 286 PHE A CA 1
ATOM 2316 C C . PHE A 1 286 ? -38.948 -7.311 45.966 1.00 46.97 286 PHE A C 1
ATOM 2318 O O . PHE A 1 286 ? -38.926 -8.341 46.637 1.00 46.97 286 PHE A O 1
ATOM 2325 N N . LEU A 1 287 ? -39.483 -6.180 46.430 1.00 45.97 287 LEU A N 1
ATOM 2326 C CA . LEU A 1 287 ? -40.389 -6.170 47.557 1.00 45.97 287 LEU A CA 1
ATOM 2327 C C . LEU A 1 287 ? -41.658 -6.751 46.957 1.00 45.97 287 LEU A C 1
ATOM 2329 O O . LEU A 1 287 ? -42.483 -6.038 46.390 1.00 45.97 287 LEU A O 1
ATOM 2333 N N . THR A 1 288 ? -41.757 -8.079 47.000 1.00 44.41 288 THR A N 1
ATOM 2334 C CA . THR A 1 288 ? -43.027 -8.789 46.944 1.00 44.41 288 THR A CA 1
ATOM 2335 C C . THR A 1 288 ? -43.910 -8.157 48.009 1.00 44.41 288 THR A C 1
ATOM 2337 O O . THR A 1 288 ? -43.830 -8.486 49.191 1.00 44.41 288 THR A O 1
ATOM 2340 N N . LEU A 1 289 ? -44.706 -7.180 47.580 1.00 42.00 289 LEU A N 1
ATOM 2341 C CA . LEU A 1 289 ? -45.843 -6.642 48.300 1.00 42.00 289 LEU A CA 1
ATOM 2342 C C . LEU A 1 289 ? -46.824 -7.801 48.492 1.00 42.00 289 LEU A C 1
ATOM 2344 O O . LEU A 1 289 ? -47.714 -8.027 47.679 1.00 42.00 289 LEU A O 1
ATOM 2348 N N . LEU A 1 290 ? -46.655 -8.553 49.578 1.00 39.19 290 LEU A N 1
ATOM 2349 C CA . LEU A 1 290 ? -47.761 -9.291 50.168 1.00 39.19 290 LEU A CA 1
ATOM 2350 C C . LEU A 1 290 ? -48.666 -8.255 50.835 1.00 39.19 290 LEU A C 1
ATOM 2352 O O . LEU A 1 290 ? -48.564 -7.979 52.027 1.00 39.19 290 LEU A O 1
ATOM 2356 N N . THR A 1 291 ? -49.548 -7.648 50.044 1.00 41.12 291 THR A N 1
ATOM 2357 C CA . THR A 1 291 ? -50.711 -6.945 50.579 1.00 41.12 291 THR A CA 1
ATOM 2358 C C . THR A 1 291 ? -51.712 -7.994 51.059 1.00 41.12 291 THR A C 1
ATOM 2360 O O . THR A 1 291 ? -52.533 -8.473 50.282 1.00 41.12 291 THR A O 1
ATOM 2363 N N . HIS A 1 292 ? -51.657 -8.347 52.340 1.00 38.50 292 HIS A N 1
ATOM 2364 C CA . HIS A 1 292 ? -52.857 -8.728 53.082 1.00 38.50 292 HIS A CA 1
ATOM 2365 C C . HIS A 1 292 ? -53.039 -7.681 54.173 1.00 38.50 292 HIS A C 1
ATOM 2367 O O . HIS A 1 292 ? -52.147 -7.446 54.984 1.00 38.50 292 HIS A O 1
ATOM 2373 N N . GLY A 1 293 ? -54.148 -6.953 54.057 1.00 43.88 293 GLY A N 1
ATOM 2374 C CA . GLY A 1 293 ? -54.393 -5.718 54.781 1.00 43.88 293 GLY A CA 1
ATOM 2375 C C . GLY A 1 293 ? -54.541 -5.897 56.286 1.00 43.88 293 GLY A C 1
ATOM 2376 O O . GLY A 1 293 ? -54.741 -7.002 56.773 1.00 43.88 293 GLY A O 1
ATOM 2377 N N . ILE A 1 294 ? -54.458 -4.766 56.986 1.00 41.28 294 ILE A N 1
ATOM 2378 C CA . ILE A 1 294 ? -55.450 -4.221 57.927 1.00 41.28 294 ILE A CA 1
ATOM 2379 C C . ILE A 1 294 ? -54.899 -2.856 58.393 1.00 41.28 294 ILE A C 1
ATOM 2381 O O . ILE A 1 294 ? -53.780 -2.777 58.890 1.00 41.28 294 ILE A O 1
ATOM 2385 N N . GLY A 1 295 ? -55.703 -1.793 58.278 1.00 36.69 295 GLY A N 1
ATOM 2386 C CA . GLY A 1 295 ? -55.562 -0.585 59.106 1.00 36.69 295 GLY A CA 1
ATOM 2387 C C . GLY A 1 295 ? -55.153 0.715 58.387 1.00 36.69 295 GLY A C 1
ATOM 2388 O O . GLY A 1 295 ? -54.258 0.700 57.545 1.00 36.69 295 GLY A O 1
ATOM 2389 N N . PRO A 1 296 ? -55.783 1.865 58.714 1.00 45.66 296 PRO A N 1
ATOM 2390 C CA . PRO A 1 296 ? -55.608 3.116 57.991 1.00 45.66 296 PRO A CA 1
ATOM 2391 C C . PRO A 1 296 ? -54.416 3.898 58.553 1.00 45.66 296 PRO A C 1
ATOM 2393 O O . PRO A 1 296 ? -54.554 4.655 59.508 1.00 45.66 296 PRO A O 1
ATOM 2396 N N . PHE A 1 297 ? -53.247 3.775 57.932 1.00 35.88 297 PHE A N 1
ATOM 2397 C CA . PHE A 1 297 ? -52.192 4.773 58.093 1.00 35.88 297 PHE A CA 1
ATOM 2398 C C . PHE A 1 297 ? -51.915 5.429 56.746 1.00 35.88 297 PHE A C 1
ATOM 2400 O O . PHE A 1 297 ? -51.426 4.809 55.805 1.00 35.88 297 PHE A O 1
ATOM 2407 N N . LYS A 1 298 ? -52.272 6.716 56.662 1.00 42.84 298 LYS A N 1
ATOM 2408 C CA . LYS A 1 298 ? -51.832 7.631 55.607 1.00 42.84 298 LYS A CA 1
ATOM 2409 C C . LYS A 1 298 ? -50.305 7.581 55.539 1.00 42.84 298 LYS A C 1
ATOM 2411 O O . LYS A 1 298 ? -49.639 8.148 56.398 1.00 42.84 298 LYS A O 1
ATOM 2416 N N . ILE A 1 299 ? -49.764 6.968 54.494 1.00 38.09 299 ILE A N 1
ATOM 2417 C CA . ILE A 1 299 ? -48.394 7.223 54.056 1.00 38.09 299 ILE A CA 1
ATOM 2418 C C . ILE A 1 299 ? -48.522 8.100 52.816 1.00 38.09 299 ILE A C 1
ATOM 2420 O O . ILE A 1 299 ? -48.920 7.643 51.746 1.00 38.09 299 ILE A O 1
ATOM 2424 N N . GLN A 1 300 ? -48.261 9.397 52.984 1.00 35.50 300 GLN A N 1
ATOM 2425 C CA . GLN A 1 300 ? -48.065 10.298 51.855 1.00 35.50 300 GLN A CA 1
ATOM 2426 C C . GLN A 1 300 ? -46.850 9.805 51.068 1.00 35.50 300 GLN A C 1
ATOM 2428 O O . GLN A 1 300 ? -45.718 9.886 51.540 1.00 35.50 300 GLN A O 1
ATOM 2433 N N . ILE A 1 301 ? -47.090 9.310 49.856 1.00 37.16 301 ILE A N 1
ATOM 2434 C CA . ILE A 1 301 ? -46.039 9.075 48.871 1.00 37.16 301 ILE A CA 1
ATOM 2435 C C . ILE A 1 301 ? -45.593 10.455 48.381 1.00 37.16 301 ILE A C 1
ATOM 2437 O O . ILE A 1 301 ? -46.186 11.036 47.472 1.00 37.16 301 ILE A O 1
ATOM 2441 N N . PHE A 1 302 ? -44.565 11.012 49.019 1.00 33.22 302 PHE A N 1
ATOM 2442 C CA . PHE A 1 302 ? -43.832 12.140 48.461 1.00 33.22 302 PHE A CA 1
ATOM 2443 C C . PHE A 1 302 ? -43.004 11.619 47.285 1.00 33.22 302 PHE A C 1
ATOM 2445 O O . PHE A 1 302 ? -41.925 11.053 47.451 1.00 33.22 302 PHE A O 1
ATOM 2452 N N . ASN A 1 303 ? -43.541 11.794 46.079 1.00 37.28 303 ASN A N 1
ATOM 2453 C CA . ASN A 1 303 ? -42.820 11.602 44.830 1.00 37.28 303 ASN A CA 1
ATOM 2454 C C . ASN A 1 303 ? -41.780 12.727 44.697 1.00 37.28 303 ASN A C 1
ATOM 2456 O O . ASN A 1 303 ? -42.035 13.761 44.081 1.00 37.28 303 ASN A O 1
ATOM 2460 N N . ILE A 1 304 ? -40.621 12.569 45.339 1.00 36.81 304 ILE A N 1
ATOM 2461 C CA . ILE A 1 304 ? -39.492 13.477 45.144 1.00 36.81 304 ILE A CA 1
ATOM 2462 C C . ILE A 1 304 ? -38.691 12.942 43.959 1.00 36.81 304 ILE A C 1
ATOM 2464 O O . ILE A 1 304 ? -37.716 12.210 44.111 1.00 36.81 304 ILE A O 1
ATOM 2468 N N . GLN A 1 305 ? -39.102 13.360 42.762 1.00 41.75 305 GLN A N 1
ATOM 2469 C CA . GLN A 1 305 ? -38.243 13.438 41.581 1.00 41.75 305 GLN A CA 1
ATOM 2470 C C . GLN A 1 305 ? -37.123 14.459 41.856 1.00 41.75 305 GLN A C 1
ATOM 2472 O O . GLN A 1 305 ? -37.114 15.561 41.308 1.00 41.75 305 GLN A O 1
ATOM 2477 N N . LYS A 1 306 ? -36.177 14.139 42.748 1.00 38.56 306 LYS A N 1
ATOM 2478 C CA . LYS A 1 306 ? -34.911 14.872 42.815 1.00 38.56 306 LYS A CA 1
ATOM 2479 C C . LYS A 1 306 ? -33.961 14.199 41.845 1.00 38.56 306 LYS A C 1
ATOM 2481 O O . LYS A 1 306 ? -33.326 13.198 42.153 1.00 38.56 306 LYS A O 1
ATOM 2486 N N . LYS A 1 307 ? -33.879 14.808 40.666 1.00 41.81 307 LYS A N 1
ATOM 2487 C CA . LYS A 1 307 ? -32.711 14.769 39.794 1.00 41.81 307 LYS A CA 1
ATOM 2488 C C . LYS A 1 307 ? -31.512 15.174 40.664 1.00 41.81 307 LYS A C 1
ATOM 2490 O O . LYS A 1 307 ? -31.303 16.358 40.915 1.00 41.81 307 LYS A O 1
ATOM 2495 N N . ILE A 1 308 ? -30.803 14.197 41.227 1.00 38.19 308 ILE A N 1
ATOM 2496 C CA . ILE A 1 308 ? -29.528 14.446 41.902 1.00 38.19 308 ILE A CA 1
ATOM 2497 C C . ILE A 1 308 ? -28.527 14.659 40.773 1.00 38.19 308 ILE A C 1
ATOM 2499 O O . ILE A 1 308 ? -27.947 13.722 40.236 1.00 38.19 308 ILE A O 1
ATOM 2503 N N . VAL A 1 309 ? -28.437 15.914 40.348 1.00 40.38 309 VAL A N 1
ATOM 2504 C CA . VAL A 1 309 ? -27.324 16.427 39.563 1.00 40.38 309 VAL A CA 1
ATOM 2505 C C . VAL A 1 309 ? -26.312 16.920 40.587 1.00 40.38 309 VAL A C 1
ATOM 2507 O O . VAL A 1 309 ? -26.639 17.800 41.386 1.00 40.38 309 VAL A O 1
ATOM 2510 N N . ILE A 1 310 ? -25.124 16.322 40.584 1.00 39.59 310 ILE A N 1
ATOM 2511 C CA . ILE A 1 310 ? -23.921 16.904 41.185 1.00 39.59 310 ILE A CA 1
ATOM 2512 C C . ILE A 1 310 ? -23.001 17.284 40.030 1.00 39.59 310 ILE A C 1
ATOM 2514 O O . ILE A 1 310 ? -22.785 16.426 39.139 1.00 39.59 310 ILE A O 1
#

Sequence (310 aa):
MAPNCQLERTFLNQSKLIQSVHHHHNQHRQWSFLSIIMIIIITITTTSVINPVHASGYFELQFIEGIRNSTTIHVCLKEFWNSQINLNRCTFGQKTLTILYYDYQHYHIESNLAISTSSSSSSATTTTGITNNNNNKQSMIRIPFSFRWIGSFSFTIQLADNNQWSSSSSSLTAMDRFIVEDEFAIPGKHWKYRTFHASDGRIISIRFRIDCDHYYHSDDCATFCRERNDTFGHYSCESKNGHKQCLYGWKGENCDKPKCRNGCNEMHGFCELPDECQCRSPTAPFLTLLTHGIGPFKIQIFNIQKKIVI

InterPro domains:
  IPR001774 Delta/Serrate/lag-2 (DSL) protein [PF01414] (212-258)
  IPR001774 Delta/Serrate/lag-2 (DSL) protein [PS51051] (210-255)
  IPR001774 Delta/Serrate/lag-2 (DSL) protein [SM00051] (191-255)
  IPR011651 Notch ligand, N-terminal domain [PF07657] (70-199)